Protein AF-F2JQ53-F1 (afdb_monomer)

Structure (mmCIF, N/CA/C/O backbone):
data_AF-F2JQ53-F1
#
_entry.id   AF-F2JQ53-F1
#
loop_
_atom_site.group_PDB
_atom_site.id
_atom_site.type_symbol
_atom_site.label_atom_id
_atom_site.label_alt_id
_atom_site.label_comp_id
_atom_site.label_asym_id
_atom_site.label_entity_id
_atom_site.label_seq_id
_atom_site.pdbx_PDB_ins_code
_atom_site.Cartn_x
_atom_site.Cartn_y
_atom_site.Cartn_z
_atom_site.occupancy
_atom_site.B_iso_or_equiv
_atom_site.auth_seq_id
_atom_site.auth_comp_id
_atom_site.auth_asym_id
_atom_site.auth_atom_id
_atom_site.pdbx_PDB_model_num
ATOM 1 N N . MET A 1 1 ? -0.971 24.558 6.054 1.00 32.53 1 MET A N 1
ATOM 2 C CA . MET A 1 1 ? 0.236 23.905 6.605 1.00 32.53 1 MET A CA 1
ATOM 3 C C . MET A 1 1 ? -0.111 23.381 7.995 1.00 32.53 1 MET A C 1
ATOM 5 O O . MET A 1 1 ? 0.020 24.107 8.971 1.00 32.53 1 MET A O 1
ATOM 9 N N . ILE A 1 2 ? -0.687 22.178 8.083 1.00 34.12 2 ILE A N 1
ATOM 10 C CA . ILE A 1 2 ? -1.081 21.579 9.366 1.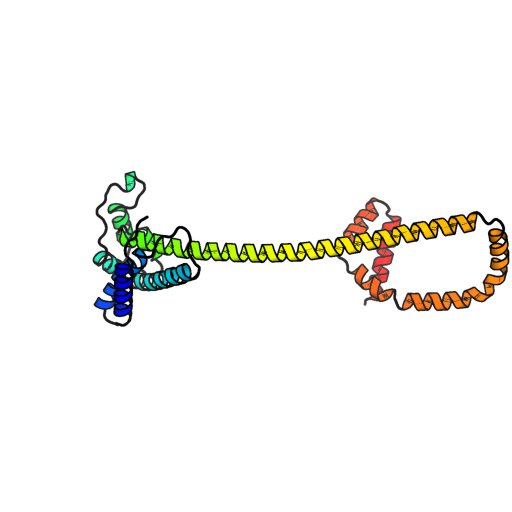00 34.12 2 ILE A CA 1
ATOM 11 C C . ILE A 1 2 ? 0.148 20.841 9.902 1.00 34.12 2 ILE A C 1
ATOM 13 O O . ILE A 1 2 ? 0.426 19.723 9.496 1.00 34.12 2 ILE A O 1
ATOM 17 N N . ARG A 1 3 ? 0.918 21.490 10.781 1.00 42.75 3 ARG A N 1
ATOM 18 C CA . ARG A 1 3 ? 1.835 20.785 11.688 1.00 42.75 3 ARG A CA 1
ATOM 19 C C . ARG A 1 3 ? 1.007 20.271 12.871 1.00 42.75 3 ARG A C 1
ATOM 21 O O . ARG A 1 3 ? 0.625 21.063 13.726 1.00 42.75 3 ARG A O 1
ATOM 28 N N . ARG A 1 4 ? 0.701 18.976 12.884 1.00 48.53 4 ARG A N 1
ATOM 29 C CA . ARG A 1 4 ? 0.187 18.160 14.007 1.00 48.53 4 ARG A CA 1
ATOM 30 C C . ARG A 1 4 ? 0.663 16.731 13.694 1.00 48.53 4 ARG A C 1
ATOM 32 O O . ARG A 1 4 ? 0.562 16.351 12.541 1.00 48.53 4 ARG A O 1
ATOM 39 N N . ASP A 1 5 ? 1.206 15.889 14.563 1.00 62.66 5 ASP A N 1
ATOM 40 C CA . ASP A 1 5 ? 1.397 15.880 16.014 1.00 62.66 5 ASP A CA 1
ATOM 41 C C . ASP A 1 5 ? 2.445 14.768 16.268 1.00 62.66 5 ASP A C 1
ATOM 43 O O . ASP A 1 5 ? 2.097 13.645 16.631 1.00 62.66 5 ASP A O 1
ATOM 47 N N . THR A 1 6 ? 3.718 15.013 15.919 1.00 65.75 6 THR A N 1
ATOM 48 C CA . THR A 1 6 ? 4.787 13.986 15.959 1.00 65.75 6 THR A CA 1
ATOM 49 C C . THR A 1 6 ? 4.848 13.291 17.321 1.00 65.75 6 THR A C 1
ATOM 51 O O . THR A 1 6 ? 5.050 12.082 17.390 1.00 65.75 6 THR A O 1
ATOM 54 N N . ASP A 1 7 ? 4.549 14.029 18.391 1.00 81.38 7 ASP A N 1
ATOM 55 C CA . ASP A 1 7 ? 4.481 13.510 19.755 1.00 81.38 7 ASP A CA 1
ATOM 56 C C . ASP A 1 7 ? 3.352 12.485 19.946 1.00 81.38 7 ASP A C 1
ATOM 58 O O . ASP A 1 7 ? 3.557 11.463 20.603 1.00 81.38 7 ASP A O 1
ATOM 62 N N . LYS A 1 8 ? 2.173 12.696 19.342 1.00 87.00 8 LYS A N 1
ATOM 63 C CA . LYS A 1 8 ? 1.080 11.710 19.386 1.00 87.00 8 LYS A CA 1
ATOM 64 C C . LYS A 1 8 ? 1.378 10.482 18.551 1.00 87.00 8 LYS A C 1
ATOM 66 O O . LYS A 1 8 ? 1.073 9.383 19.001 1.00 87.00 8 LYS A O 1
ATOM 71 N N . HIS A 1 9 ? 1.966 10.656 17.369 1.00 89.69 9 HIS A N 1
ATOM 72 C CA . HIS A 1 9 ? 2.353 9.518 16.540 1.00 89.69 9 HIS A CA 1
ATOM 73 C C . HIS A 1 9 ? 3.333 8.614 17.296 1.00 89.69 9 HIS A C 1
ATOM 75 O O . HIS A 1 9 ? 3.071 7.427 17.475 1.00 89.69 9 HIS A O 1
ATOM 81 N N . LEU A 1 10 ? 4.401 9.197 17.851 1.00 90.44 10 LEU A N 1
ATOM 82 C CA . LEU A 1 10 ? 5.379 8.468 18.661 1.00 90.44 10 LEU A CA 1
ATOM 83 C C . LEU A 1 10 ? 4.745 7.818 19.897 1.00 90.44 10 LEU A C 1
ATOM 85 O O . LEU A 1 10 ? 5.104 6.695 20.248 1.00 90.44 10 LEU A O 1
ATOM 89 N N . LEU A 1 11 ? 3.790 8.492 20.547 1.00 93.38 11 LEU A N 1
ATOM 90 C CA . LEU A 1 11 ? 3.046 7.922 21.668 1.00 93.38 11 LEU A CA 1
ATOM 91 C C . LEU A 1 11 ? 2.245 6.684 21.244 1.00 93.38 11 LEU A C 1
ATOM 93 O O . LEU A 1 11 ? 2.360 5.649 21.897 1.00 93.38 11 LEU A O 1
ATOM 97 N N . TYR A 1 12 ? 1.469 6.768 20.161 1.00 94.62 12 TYR A N 1
ATOM 98 C CA . TYR A 1 12 ? 0.661 5.647 19.679 1.00 94.62 12 TYR A CA 1
ATOM 99 C C . TYR A 1 12 ? 1.524 4.483 19.203 1.00 94.62 12 TYR A C 1
ATOM 101 O O . TYR A 1 12 ? 1.244 3.354 19.590 1.00 94.62 12 TYR A O 1
ATOM 109 N N . VAL A 1 13 ? 2.610 4.744 18.466 1.00 93.06 13 VAL A N 1
ATOM 110 C CA . VAL A 1 13 ? 3.579 3.709 18.068 1.00 93.06 13 VAL A CA 1
ATOM 111 C C . VAL A 1 13 ? 4.176 3.037 19.301 1.00 93.06 13 VAL A C 1
ATOM 113 O O . VAL A 1 13 ? 4.178 1.816 19.397 1.00 93.06 13 VAL A O 1
ATOM 116 N N . LYS A 1 14 ? 4.605 3.805 20.309 1.00 93.75 14 LYS A N 1
ATOM 117 C CA . LYS A 1 14 ? 5.148 3.233 21.549 1.00 93.75 14 LYS A CA 1
ATOM 118 C C . LYS A 1 14 ? 4.124 2.367 22.291 1.00 93.75 14 LYS A C 1
ATOM 120 O O . LYS A 1 14 ? 4.474 1.308 22.807 1.00 93.75 14 LYS A O 1
ATOM 125 N N . MET A 1 15 ? 2.873 2.820 22.377 1.00 93.69 15 MET A N 1
ATOM 126 C CA . MET A 1 15 ? 1.796 2.063 23.024 1.00 93.69 15 MET A CA 1
ATOM 127 C C . MET A 1 15 ? 1.425 0.805 22.231 1.00 93.69 15 MET A C 1
ATOM 129 O O . MET A 1 15 ? 1.138 -0.225 22.834 1.00 93.69 15 MET A O 1
ATOM 133 N N . TYR A 1 16 ? 1.458 0.886 20.902 1.00 94.31 16 TYR A N 1
ATOM 134 C CA . TYR A 1 16 ? 1.261 -0.232 19.987 1.00 94.31 16 TYR A CA 1
ATOM 135 C C . TYR A 1 16 ? 2.349 -1.301 20.159 1.00 94.31 16 TYR A C 1
ATOM 137 O O . TYR A 1 16 ? 2.021 -2.452 20.441 1.00 94.31 16 TYR A O 1
ATOM 145 N N . GLU A 1 17 ? 3.627 -0.919 20.100 1.00 91.88 17 GLU A N 1
ATOM 146 C CA . GLU A 1 17 ? 4.752 -1.849 20.273 1.00 91.88 17 GLU A CA 1
ATOM 147 C C . GLU A 1 17 ? 4.719 -2.519 21.654 1.00 91.88 17 GLU A C 1
ATOM 149 O O . GLU A 1 17 ? 4.829 -3.737 21.765 1.00 91.88 17 GLU A O 1
ATOM 154 N N . SER A 1 18 ? 4.443 -1.753 22.715 1.00 90.06 18 SER A N 1
ATOM 155 C CA . SER A 1 18 ? 4.306 -2.315 24.064 1.00 90.06 18 SER A CA 1
ATOM 156 C C . SER A 1 18 ? 3.139 -3.300 24.191 1.00 90.06 18 SER A C 1
ATOM 158 O O . SER A 1 18 ? 3.208 -4.224 25.001 1.00 90.06 18 SER A O 1
ATOM 160 N N . ALA A 1 19 ? 2.053 -3.101 23.442 1.00 89.00 19 ALA A N 1
ATOM 161 C CA . ALA A 1 19 ? 0.910 -4.007 23.449 1.00 89.00 19 ALA A CA 1
ATOM 162 C C . ALA A 1 19 ? 1.191 -5.299 22.662 1.00 89.00 19 ALA A C 1
ATOM 164 O O . ALA A 1 19 ? 0.714 -6.360 23.058 1.00 89.00 19 ALA A O 1
ATOM 165 N N . LYS A 1 20 ? 1.996 -5.214 21.596 1.00 81.94 20 LYS A N 1
ATOM 166 C CA . LYS A 1 20 ? 2.397 -6.334 20.730 1.00 81.94 20 LYS A CA 1
ATOM 167 C C . LYS A 1 20 ? 3.250 -7.383 21.452 1.00 81.94 20 LYS A C 1
ATOM 169 O O . LYS A 1 20 ? 3.200 -8.557 21.105 1.00 81.94 20 LYS A O 1
ATOM 174 N N . GLU A 1 21 ? 4.003 -6.979 22.472 1.00 78.56 21 GLU A N 1
ATOM 175 C CA . GLU A 1 21 ? 4.846 -7.876 23.279 1.00 78.56 21 GLU A CA 1
ATOM 176 C C . GLU A 1 21 ? 4.055 -8.736 24.288 1.00 78.56 21 GLU A C 1
ATOM 178 O O . GLU A 1 21 ? 4.617 -9.639 24.910 1.00 78.56 21 GLU A O 1
ATOM 183 N N . SER A 1 22 ? 2.755 -8.477 24.469 1.00 76.56 22 SER A N 1
ATOM 184 C CA . SER A 1 22 ? 1.917 -9.1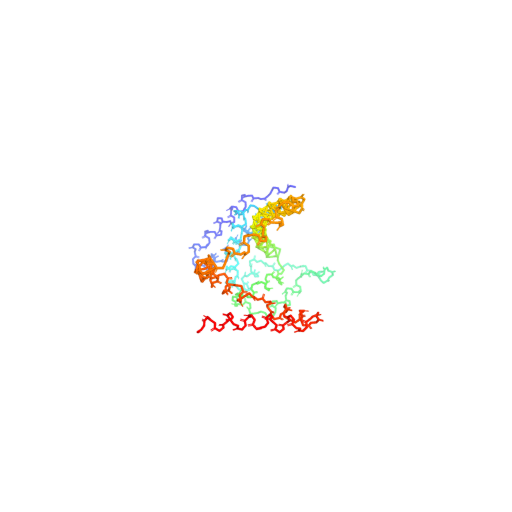39 25.473 1.00 76.56 22 SER A CA 1
ATOM 185 C C . SER A 1 22 ? 0.908 -10.107 24.848 1.00 76.56 22 SER A C 1
ATOM 187 O O . SER A 1 22 ? 0.231 -9.784 23.878 1.00 76.56 22 SER A O 1
ATOM 189 N N . ASN A 1 23 ? 0.749 -11.286 25.458 1.00 74.50 23 ASN A N 1
ATOM 190 C CA . ASN A 1 23 ? -0.165 -12.346 24.998 1.00 74.50 23 ASN A CA 1
ATOM 191 C C . ASN A 1 23 ? -1.570 -12.292 25.635 1.00 74.50 23 ASN A C 1
ATOM 193 O O . ASN A 1 23 ? -2.352 -13.231 25.493 1.00 74.50 23 ASN A O 1
ATOM 197 N N . ASP A 1 24 ? -1.898 -11.233 26.376 1.00 85.50 24 ASP A N 1
ATOM 198 C CA . ASP A 1 24 ? -3.205 -11.079 27.023 1.00 85.50 24 ASP A CA 1
ATOM 199 C C . ASP A 1 24 ? -4.234 -10.373 26.115 1.00 85.50 24 ASP A C 1
ATOM 201 O O . ASP A 1 24 ? -3.918 -9.484 25.324 1.00 85.50 24 ASP A O 1
ATOM 205 N N . LYS A 1 25 ? -5.509 -10.743 26.266 1.00 80.44 25 LYS A N 1
ATOM 206 C CA . LYS A 1 25 ? -6.644 -10.234 25.488 1.00 80.44 25 LYS A CA 1
ATOM 207 C C . LYS A 1 25 ? -6.856 -8.725 25.648 1.00 80.44 25 LYS A C 1
ATOM 209 O O . LYS A 1 25 ? -7.253 -8.075 24.682 1.00 80.44 25 LYS A O 1
ATOM 214 N N . ASP A 1 26 ? -6.607 -8.158 26.831 1.00 84.62 26 ASP A N 1
ATOM 215 C CA . ASP A 1 26 ? -6.705 -6.701 27.032 1.00 84.62 26 ASP A CA 1
ATOM 216 C C . ASP A 1 26 ? -5.607 -5.960 26.250 1.00 84.62 26 ASP A C 1
ATOM 218 O O . ASP A 1 26 ? -5.843 -4.912 25.646 1.00 84.62 26 ASP A O 1
ATOM 222 N N . HIS A 1 27 ? -4.414 -6.552 26.179 1.00 89.38 27 HIS A N 1
ATOM 223 C CA . HIS A 1 27 ? -3.306 -6.015 25.397 1.00 89.38 27 HIS A CA 1
ATOM 224 C C . HIS A 1 27 ? -3.552 -6.131 23.896 1.00 89.38 27 HIS A C 1
ATOM 226 O O . HIS A 1 27 ? -3.278 -5.173 23.181 1.00 89.38 27 HIS A O 1
ATOM 232 N N . PHE A 1 28 ? -4.167 -7.219 23.427 1.00 92.81 28 PHE A N 1
ATOM 233 C CA . PHE A 1 28 ? -4.586 -7.335 22.030 1.00 92.81 28 PHE A CA 1
ATOM 234 C C . PHE A 1 28 ? -5.477 -6.158 21.597 1.00 92.81 28 PHE A C 1
ATOM 236 O O . PHE A 1 28 ? -5.190 -5.494 20.603 1.00 92.81 28 PHE A O 1
ATOM 243 N N . LEU A 1 29 ? -6.521 -5.833 22.372 1.00 94.81 29 LEU A N 1
ATOM 244 C CA . LEU A 1 29 ? -7.424 -4.724 22.037 1.00 94.81 29 LEU A CA 1
ATOM 245 C C . LEU A 1 29 ? -6.736 -3.355 22.115 1.00 94.81 29 LEU A C 1
ATOM 247 O O . LEU A 1 29 ? -7.014 -2.483 21.291 1.00 94.81 29 LEU A O 1
ATOM 251 N N . LYS A 1 30 ? -5.798 -3.170 23.053 1.00 95.19 30 LYS A N 1
ATOM 252 C CA . LYS A 1 30 ? -4.934 -1.979 23.082 1.00 95.19 30 LYS A CA 1
ATOM 253 C C . LYS A 1 30 ? -4.021 -1.911 21.861 1.00 95.19 30 LYS A C 1
ATOM 255 O O . LYS A 1 30 ? -3.804 -0.815 21.354 1.00 95.19 30 LYS A O 1
ATOM 260 N N . GLY A 1 31 ? -3.501 -3.042 21.394 1.00 95.81 31 GLY A N 1
ATOM 261 C CA . GLY A 1 31 ? -2.696 -3.138 20.179 1.00 95.81 31 GLY A CA 1
ATOM 262 C C . GLY A 1 31 ? -3.500 -2.714 18.956 1.00 95.81 31 GLY A C 1
ATOM 263 O O . GLY A 1 31 ? -3.070 -1.824 18.232 1.00 95.81 31 GLY A O 1
ATOM 264 N N . VAL A 1 32 ? -4.713 -3.251 18.795 1.00 96.56 32 VAL A N 1
ATOM 265 C CA . VAL A 1 32 ? -5.639 -2.850 17.722 1.00 96.56 32 VAL A CA 1
ATOM 266 C C . VAL A 1 32 ? -5.932 -1.349 17.785 1.00 96.56 32 VAL A C 1
ATOM 268 O O . VAL A 1 32 ? -5.754 -0.645 16.795 1.00 96.56 32 VAL A O 1
ATOM 271 N N . PHE A 1 33 ? -6.333 -0.838 18.954 1.00 97.00 33 PHE A N 1
ATOM 272 C CA . PHE A 1 33 ? -6.676 0.574 19.103 1.00 97.00 33 PHE A CA 1
ATOM 273 C C . PHE A 1 33 ? -5.487 1.494 18.804 1.00 97.00 33 PHE A C 1
ATOM 275 O O . PHE A 1 33 ? -5.589 2.384 17.964 1.00 97.00 33 PHE A O 1
ATOM 282 N N . ASN A 1 34 ? -4.345 1.282 19.462 1.00 96.88 34 ASN A N 1
ATOM 283 C CA . ASN A 1 34 ? -3.179 2.148 19.284 1.00 96.88 34 ASN A CA 1
ATOM 284 C C . ASN A 1 34 ? -2.544 1.988 17.901 1.00 96.88 34 ASN A C 1
ATOM 286 O O . ASN A 1 34 ? -2.020 2.966 17.382 1.00 96.88 34 ASN A O 1
ATOM 290 N N . GLY A 1 35 ? -2.630 0.806 17.288 1.00 96.69 35 GLY A N 1
ATOM 291 C CA . GLY A 1 35 ? -2.171 0.560 15.924 1.00 96.69 35 GLY A CA 1
ATOM 292 C C . GLY A 1 35 ? -2.947 1.385 14.898 1.00 96.69 35 GLY A C 1
ATOM 293 O O . GLY A 1 35 ? -2.342 2.124 14.124 1.00 96.69 35 GLY A O 1
ATOM 294 N N . VAL A 1 36 ? -4.284 1.344 14.952 1.00 97.19 36 VAL A N 1
ATOM 295 C CA . VAL A 1 36 ? -5.153 2.180 14.098 1.00 97.19 36 VAL A CA 1
ATOM 296 C C . VAL A 1 36 ? -4.798 3.660 14.268 1.00 97.19 36 VAL A C 1
ATOM 298 O O . VAL A 1 36 ? -4.528 4.356 13.295 1.00 97.19 36 VAL A O 1
ATOM 301 N N . ARG A 1 37 ? -4.668 4.124 15.517 1.00 95.62 37 ARG A N 1
ATOM 302 C CA . ARG A 1 37 ? -4.318 5.520 15.830 1.00 95.62 37 ARG A CA 1
ATOM 303 C C . ARG A 1 37 ? -2.898 5.906 15.391 1.00 95.62 37 ARG A C 1
ATOM 305 O O . ARG A 1 37 ? -2.655 7.058 15.030 1.00 95.62 37 ARG A O 1
ATOM 312 N N . ALA A 1 38 ? -1.949 4.972 15.428 1.00 94.81 38 ALA A N 1
ATOM 313 C CA . ALA A 1 38 ? -0.590 5.190 14.942 1.00 94.81 38 ALA A CA 1
ATOM 314 C C . ALA A 1 38 ? -0.582 5.413 13.424 1.00 94.81 38 ALA A C 1
ATOM 316 O O . ALA A 1 38 ? 0.072 6.341 12.953 1.00 94.81 38 ALA A O 1
ATOM 317 N N . VAL A 1 39 ? -1.365 4.630 12.679 1.00 94.69 39 VAL A N 1
ATOM 318 C CA . VAL A 1 39 ? -1.542 4.807 11.231 1.00 94.69 39 VAL A CA 1
ATOM 319 C C . VAL A 1 39 ? -2.290 6.103 10.918 1.00 94.69 39 VAL A C 1
ATOM 321 O O . VAL A 1 39 ? -1.827 6.868 10.081 1.00 94.69 39 VAL A O 1
ATOM 324 N N . ASP A 1 40 ? -3.355 6.432 11.655 1.00 92.88 40 ASP A N 1
ATOM 325 C CA . ASP A 1 40 ? -4.115 7.686 11.489 1.00 92.88 40 ASP A CA 1
ATOM 326 C C . ASP A 1 40 ? -3.280 8.956 11.691 1.00 92.88 40 ASP A C 1
ATOM 328 O O . ASP A 1 40 ? -3.656 10.044 11.248 1.00 92.88 40 ASP A O 1
ATOM 332 N N . THR A 1 41 ? -2.154 8.831 12.394 1.00 91.25 41 THR A N 1
ATOM 333 C CA . THR A 1 41 ? -1.217 9.930 12.646 1.00 91.25 41 THR A CA 1
ATOM 334 C C . THR A 1 41 ? -0.023 9.947 11.694 1.00 91.25 41 THR A C 1
ATOM 336 O O . THR A 1 41 ? 0.820 10.840 11.820 1.00 91.25 41 THR A O 1
ATOM 339 N N . LEU A 1 42 ? 0.051 9.016 10.734 1.00 87.56 42 LEU A N 1
ATOM 340 C CA . LEU A 1 42 ? 1.006 9.106 9.633 1.00 87.56 42 LEU A CA 1
ATOM 341 C C . LEU A 1 42 ? 0.753 10.388 8.830 1.00 87.56 42 LEU A C 1
ATOM 343 O O . LEU A 1 42 ? -0.381 10.833 8.638 1.00 87.56 42 LEU A O 1
ATOM 347 N N . LEU A 1 43 ? 1.841 11.022 8.402 1.00 71.62 43 LEU A N 1
ATOM 348 C CA . LEU A 1 43 ? 1.779 12.303 7.712 1.00 71.62 43 LEU A CA 1
ATOM 349 C C . LEU A 1 43 ? 1.229 12.109 6.303 1.00 71.62 43 LEU A C 1
ATOM 351 O O . LEU A 1 43 ? 1.770 11.326 5.534 1.00 71.62 43 LEU A O 1
ATOM 355 N N . TYR A 1 44 ? 0.210 12.888 5.945 1.00 69.00 44 TYR A N 1
ATOM 356 C CA . TYR A 1 44 ? -0.164 13.046 4.546 1.00 69.00 44 TYR A CA 1
ATOM 357 C C . TYR A 1 44 ? 0.760 14.080 3.900 1.00 69.00 44 TYR A C 1
ATOM 359 O O . TYR A 1 44 ? 0.709 15.269 4.237 1.00 69.00 44 TYR A O 1
ATOM 367 N N . GLU A 1 45 ? 1.609 13.635 2.979 1.00 70.25 45 GLU A N 1
ATOM 368 C CA . GLU A 1 45 ? 2.539 14.493 2.247 1.00 70.25 45 GLU A CA 1
ATOM 369 C C . GLU A 1 45 ? 2.199 14.509 0.754 1.00 70.25 45 GLU A C 1
ATOM 371 O O . GLU A 1 45 ? 1.670 13.550 0.203 1.00 70.25 45 GLU A O 1
ATOM 376 N N . ASN A 1 46 ? 2.513 15.620 0.079 1.00 67.75 46 ASN A N 1
ATOM 377 C CA . ASN A 1 46 ? 2.330 15.719 -1.375 1.00 67.75 46 ASN A CA 1
ATOM 378 C C . ASN A 1 46 ? 3.288 14.795 -2.145 1.00 67.75 46 ASN A C 1
ATOM 380 O O . ASN A 1 46 ? 3.052 14.503 -3.313 1.00 67.75 46 ASN A O 1
ATOM 384 N N . THR A 1 47 ? 4.396 14.400 -1.517 1.00 76.81 47 THR A N 1
ATOM 385 C CA . THR A 1 47 ? 5.407 13.500 -2.070 1.00 76.81 47 THR A CA 1
ATOM 386 C C . THR A 1 47 ? 6.019 12.707 -0.930 1.00 76.81 47 THR A C 1
ATOM 388 O O . THR A 1 47 ? 6.486 13.318 0.028 1.00 76.81 47 THR A O 1
ATOM 391 N N . TYR A 1 48 ? 6.085 11.386 -1.066 1.00 83.44 48 TYR A N 1
ATOM 392 C CA . TYR A 1 48 ? 6.716 10.515 -0.080 1.00 83.44 48 TYR A CA 1
ATOM 393 C C . TYR A 1 48 ? 8.098 10.065 -0.554 1.00 83.44 48 TYR A C 1
ATOM 395 O O . TYR A 1 48 ? 8.291 9.693 -1.714 1.00 83.44 48 TYR A O 1
ATOM 403 N N . THR A 1 49 ? 9.069 10.048 0.352 1.00 89.56 49 THR A N 1
ATOM 404 C CA . THR A 1 49 ? 10.320 9.322 0.137 1.00 89.56 49 THR A CA 1
ATOM 405 C C . THR A 1 49 ? 10.064 7.816 0.175 1.00 89.56 49 THR A C 1
ATOM 407 O O . THR A 1 49 ? 9.096 7.340 0.771 1.00 89.56 49 THR A O 1
ATOM 410 N N . LYS A 1 50 ? 10.968 7.041 -0.431 1.00 89.19 50 LYS A N 1
ATOM 411 C CA . LYS A 1 50 ? 10.903 5.576 -0.395 1.00 89.19 50 LYS A CA 1
ATOM 412 C C . LYS A 1 50 ? 10.860 5.032 1.042 1.00 89.19 50 LYS A C 1
ATOM 414 O O . LYS A 1 50 ? 10.064 4.150 1.331 1.00 89.19 50 LYS A O 1
ATOM 419 N N . GLU A 1 51 ? 11.667 5.595 1.941 1.00 90.44 51 GLU A N 1
ATOM 420 C CA . GLU A 1 51 ? 11.716 5.193 3.354 1.00 90.44 51 GLU A CA 1
ATOM 421 C C . GLU A 1 51 ? 10.396 5.483 4.084 1.00 90.44 51 GLU A C 1
ATOM 423 O O . GLU A 1 51 ? 9.918 4.648 4.855 1.00 90.44 51 GLU A O 1
ATOM 428 N N . GLN A 1 52 ? 9.770 6.635 3.808 1.00 89.81 52 GLN A N 1
ATOM 429 C CA . GLN A 1 52 ? 8.449 6.961 4.352 1.00 89.81 52 GLN A CA 1
ATOM 430 C C . GLN A 1 52 ? 7.393 5.960 3.873 1.00 89.81 52 GLN A C 1
ATOM 432 O O . GLN A 1 52 ? 6.599 5.495 4.689 1.00 89.81 52 GLN A O 1
ATOM 437 N N . LEU A 1 53 ? 7.398 5.596 2.585 1.00 91.75 53 LEU A N 1
ATOM 438 C CA . LEU A 1 53 ? 6.459 4.610 2.044 1.00 91.75 53 LEU A CA 1
ATOM 439 C C . LEU A 1 53 ? 6.672 3.221 2.636 1.00 91.75 53 LEU A C 1
ATOM 441 O O . LEU A 1 53 ? 5.705 2.585 3.043 1.00 91.75 53 LEU A O 1
ATOM 445 N N . GLU A 1 54 ? 7.920 2.762 2.718 1.00 92.25 54 GLU A N 1
ATOM 446 C CA . GLU A 1 54 ? 8.260 1.465 3.307 1.00 92.25 54 GLU A CA 1
ATOM 447 C C . GLU A 1 54 ? 7.840 1.393 4.778 1.00 92.25 54 GLU A C 1
ATOM 449 O O . GLU A 1 54 ? 7.216 0.417 5.194 1.00 92.25 54 GLU A O 1
ATOM 454 N N . THR A 1 55 ? 8.120 2.444 5.551 1.00 92.06 55 THR A N 1
ATOM 455 C CA . THR A 1 55 ? 7.744 2.518 6.969 1.00 92.06 55 THR A CA 1
ATOM 456 C C . THR A 1 55 ? 6.229 2.563 7.148 1.00 92.06 55 THR A C 1
ATOM 458 O O . THR A 1 55 ? 5.690 1.825 7.972 1.00 92.06 55 THR A O 1
ATOM 461 N N . GLY A 1 56 ? 5.540 3.399 6.364 1.00 93.06 56 GLY A N 1
ATOM 462 C CA . GLY A 1 56 ? 4.086 3.534 6.415 1.00 93.06 56 GLY A CA 1
ATOM 463 C C . GLY A 1 56 ? 3.373 2.239 6.041 1.00 93.06 56 GLY A C 1
ATOM 464 O O . GLY A 1 56 ? 2.566 1.762 6.833 1.00 93.06 56 GLY A O 1
ATOM 465 N N . CYS A 1 57 ? 3.744 1.625 4.908 1.00 95.38 57 CYS A N 1
ATOM 466 C CA . CYS A 1 57 ? 3.185 0.339 4.475 1.00 95.38 57 CYS A CA 1
ATOM 467 C C . CYS A 1 57 ? 3.432 -0.751 5.519 1.00 95.38 57 CYS A C 1
ATOM 469 O O . CYS A 1 57 ? 2.521 -1.487 5.867 1.00 95.38 57 CYS A O 1
ATOM 471 N N . LYS A 1 58 ? 4.653 -0.840 6.065 1.00 95.81 58 LYS A N 1
ATOM 472 C CA . LYS A 1 58 ? 4.972 -1.849 7.080 1.00 95.81 58 LYS A CA 1
ATOM 473 C C . LYS A 1 58 ? 4.082 -1.703 8.315 1.00 95.81 58 LYS A C 1
ATOM 475 O O . LYS A 1 58 ? 3.521 -2.691 8.776 1.00 95.81 58 LYS A O 1
ATOM 480 N N . LEU A 1 59 ? 3.956 -0.489 8.853 1.00 95.56 59 LEU A N 1
ATOM 481 C CA . LEU A 1 59 ? 3.103 -0.246 10.015 1.00 95.56 59 LEU A CA 1
ATOM 482 C C . LEU A 1 59 ? 1.641 -0.588 9.699 1.00 95.56 59 LEU A C 1
ATOM 484 O O . LEU A 1 59 ? 0.980 -1.253 10.493 1.00 95.56 59 LEU A O 1
ATOM 488 N N . SER A 1 60 ? 1.140 -0.153 8.543 1.00 96.19 60 SER A N 1
ATOM 489 C CA . SER A 1 60 ? -0.254 -0.359 8.166 1.00 96.19 60 SER A CA 1
ATOM 490 C C . SER A 1 60 ? -0.578 -1.829 7.880 1.00 96.19 60 SER A C 1
ATOM 492 O O . SER A 1 60 ? -1.632 -2.293 8.309 1.00 96.19 60 SER A O 1
ATOM 494 N N . ASP A 1 61 ? 0.341 -2.577 7.262 1.00 97.25 61 ASP A N 1
ATOM 495 C CA . ASP A 1 61 ? 0.250 -4.028 7.051 1.00 97.25 61 ASP A CA 1
ATOM 496 C C . ASP A 1 61 ? 0.193 -4.786 8.386 1.00 97.25 61 ASP A C 1
ATOM 498 O O . ASP A 1 61 ? -0.668 -5.639 8.595 1.00 97.25 61 ASP A O 1
ATOM 502 N N . GLU A 1 62 ? 1.062 -4.448 9.343 1.00 96.06 62 GLU A N 1
ATOM 503 C CA . GLU A 1 62 ? 1.050 -5.101 10.656 1.00 96.06 62 GLU A CA 1
ATOM 504 C C . GLU A 1 62 ? -0.254 -4.839 11.431 1.00 96.06 62 GLU A C 1
ATOM 506 O O . GLU A 1 62 ? -0.822 -5.751 12.040 1.00 96.06 62 GLU A O 1
ATOM 511 N N . VAL A 1 63 ? -0.764 -3.605 11.390 1.00 96.94 63 VAL A N 1
ATOM 512 C CA . VAL A 1 63 ? -2.042 -3.252 12.028 1.00 96.94 63 VAL A CA 1
ATOM 513 C C . VAL A 1 63 ? -3.214 -3.934 11.320 1.00 96.94 63 VAL A C 1
ATOM 515 O O . VAL A 1 63 ? -4.153 -4.382 11.983 1.00 96.94 63 VAL A O 1
ATOM 518 N N . GLN A 1 64 ? -3.153 -4.075 9.994 1.00 97.19 64 GLN A N 1
ATOM 519 C CA . GLN A 1 64 ? -4.138 -4.821 9.219 1.00 97.19 64 GLN A CA 1
ATOM 520 C C . GLN A 1 64 ? -4.213 -6.283 9.688 1.00 97.19 64 GLN A C 1
ATOM 522 O O . GLN A 1 64 ? -5.310 -6.788 9.925 1.00 97.19 64 GLN A O 1
ATOM 527 N N . GLU A 1 65 ? -3.079 -6.947 9.917 1.00 96.25 65 GLU A N 1
ATOM 528 C CA . GLU A 1 65 ? -3.051 -8.323 10.436 1.00 96.25 65 GLU A CA 1
ATOM 529 C C . GLU A 1 65 ? -3.673 -8.459 11.837 1.00 96.25 65 GLU A C 1
ATOM 531 O O . GLU A 1 65 ? -4.307 -9.473 12.144 1.00 96.25 65 GLU A O 1
ATOM 536 N N . LEU A 1 66 ? -3.563 -7.437 12.690 1.00 95.44 66 LEU A N 1
ATOM 537 C CA . LEU A 1 66 ? -4.266 -7.418 13.978 1.00 95.44 66 LEU A CA 1
ATOM 538 C C . LEU A 1 66 ? -5.772 -7.212 13.812 1.00 95.44 66 LEU A C 1
ATOM 540 O O . LEU A 1 66 ? -6.565 -7.863 14.495 1.00 95.44 66 LEU A O 1
ATOM 544 N N . LEU A 1 67 ? -6.182 -6.342 12.889 1.00 97.38 67 LEU A N 1
ATOM 545 C CA . LEU A 1 67 ? -7.593 -6.129 12.573 1.00 97.38 67 LEU A CA 1
ATOM 546 C C . LEU A 1 67 ? -8.249 -7.399 12.013 1.00 97.38 67 LEU A C 1
ATOM 548 O O . LEU A 1 67 ? -9.388 -7.687 12.373 1.00 97.38 67 LEU A O 1
ATOM 552 N N . LYS A 1 68 ? -7.533 -8.204 11.214 1.00 97.81 68 LYS A N 1
ATOM 553 C CA . LYS A 1 68 ? -8.020 -9.517 10.744 1.00 97.81 68 LYS A CA 1
ATOM 554 C C . LYS A 1 68 ? -8.316 -10.472 11.903 1.00 97.81 68 LYS A C 1
ATOM 556 O O . LYS A 1 68 ? -9.267 -11.249 11.837 1.00 97.81 68 LYS A O 1
ATOM 561 N N . GLN A 1 69 ? -7.524 -10.421 12.972 1.00 96.38 69 GLN A N 1
ATOM 562 C CA . GLN A 1 69 ? -7.700 -11.280 14.148 1.00 96.38 69 GLN A CA 1
ATOM 563 C C . GLN A 1 69 ? -8.840 -10.815 15.064 1.00 96.38 69 GLN A C 1
ATOM 565 O O . GLN A 1 69 ? -9.409 -11.625 15.797 1.00 96.38 69 GLN A O 1
ATOM 570 N N . ALA A 1 70 ? -9.194 -9.528 15.025 1.00 96.75 70 ALA A N 1
ATOM 571 C CA . ALA A 1 70 ? -10.274 -8.976 15.830 1.00 96.75 70 ALA A CA 1
ATOM 572 C C . ALA A 1 70 ? -11.647 -9.446 15.328 1.00 96.75 70 ALA A C 1
ATOM 574 O O . ALA A 1 70 ? -11.840 -9.730 14.147 1.00 96.75 70 ALA A O 1
ATOM 575 N N . THR A 1 71 ? -12.628 -9.507 16.227 1.00 97.94 71 THR A N 1
ATOM 576 C CA . THR A 1 71 ? -14.028 -9.750 15.859 1.00 97.94 71 THR A CA 1
ATOM 577 C C . THR A 1 71 ? -14.761 -8.432 15.589 1.00 97.94 71 THR A C 1
ATOM 579 O O . THR A 1 71 ? -14.410 -7.406 16.186 1.00 97.94 71 THR A O 1
ATOM 582 N N . PRO A 1 72 ? -15.836 -8.422 14.775 1.00 98.31 72 PRO A N 1
ATOM 583 C CA . PRO A 1 72 ? -16.669 -7.233 14.604 1.00 98.31 72 PRO A CA 1
ATOM 584 C C . PRO A 1 72 ? -17.137 -6.643 15.939 1.00 98.31 72 PRO A C 1
ATOM 586 O O . PRO A 1 72 ? -17.112 -5.428 16.117 1.00 98.31 72 PRO A O 1
ATOM 589 N N . ARG A 1 73 ? -17.494 -7.488 16.921 1.00 97.88 73 ARG A N 1
ATOM 590 C CA . ARG A 1 73 ? -17.899 -7.032 18.260 1.00 97.88 73 ARG A CA 1
ATOM 591 C C . ARG A 1 73 ? -16.779 -6.287 18.990 1.00 97.88 73 ARG A C 1
ATOM 593 O O . ARG A 1 73 ? -17.056 -5.290 19.652 1.00 97.88 73 ARG A O 1
ATOM 600 N N . GLN A 1 74 ? -15.536 -6.749 18.874 1.00 97.56 74 GLN A N 1
ATOM 601 C CA . GLN A 1 74 ? -14.379 -6.074 19.465 1.00 97.56 74 GLN A CA 1
ATOM 602 C C . GLN A 1 74 ? -14.116 -4.722 18.795 1.00 97.56 74 GLN A C 1
ATOM 604 O O . GLN A 1 74 ? -13.898 -3.734 19.494 1.00 97.56 74 GLN A O 1
ATOM 609 N N . ILE A 1 75 ? -14.216 -4.644 17.464 1.00 98.00 75 ILE A N 1
ATOM 610 C CA . ILE A 1 75 ? -14.093 -3.365 16.753 1.00 98.00 75 ILE A CA 1
ATOM 611 C C . ILE A 1 75 ? -15.214 -2.406 17.160 1.00 98.00 75 ILE A C 1
ATOM 613 O O . ILE A 1 75 ? -14.938 -1.250 17.453 1.00 98.00 75 ILE A O 1
ATOM 617 N N . MET A 1 76 ? -16.454 -2.884 17.284 1.00 97.56 76 MET A N 1
ATOM 618 C CA . MET A 1 76 ? -17.580 -2.076 17.769 1.00 97.56 76 MET A CA 1
ATOM 619 C C . MET A 1 76 ? -17.386 -1.539 19.186 1.00 97.56 76 MET A C 1
ATOM 621 O O . MET A 1 76 ? -17.870 -0.452 19.499 1.00 97.56 76 MET A O 1
ATOM 625 N N . GLN A 1 77 ? -16.695 -2.291 20.044 1.00 96.88 77 GLN A N 1
ATOM 626 C CA . GLN A 1 77 ? -16.363 -1.858 21.397 1.00 96.88 77 GLN A CA 1
ATOM 627 C C . GLN A 1 77 ? -15.298 -0.754 21.396 1.00 96.88 77 GLN A C 1
ATOM 629 O O . GLN A 1 77 ? -15.406 0.189 22.176 1.00 96.88 77 GLN A O 1
ATOM 634 N N . LEU A 1 78 ? -14.278 -0.880 20.545 1.00 97.00 78 LEU A N 1
ATOM 635 C CA . LEU A 1 78 ? -13.176 0.081 20.455 1.00 97.00 78 LEU A CA 1
ATOM 636 C C . LEU A 1 78 ? -13.557 1.353 19.688 1.00 97.00 78 LEU A C 1
ATOM 638 O O . LEU A 1 78 ? -13.154 2.448 20.067 1.00 97.00 78 LEU A O 1
ATOM 642 N N . PHE A 1 79 ? -14.352 1.198 18.632 1.00 97.50 79 PHE A N 1
ATOM 643 C CA . PHE A 1 79 ? -14.682 2.228 17.652 1.00 97.50 79 PHE A CA 1
ATOM 644 C C . PHE A 1 79 ? -16.199 2.245 17.405 1.00 97.50 79 PHE A C 1
ATOM 646 O O . PHE A 1 79 ? -16.668 1.699 16.402 1.00 97.50 79 PHE A O 1
ATOM 653 N N . PRO A 1 80 ? -17.008 2.811 18.320 1.00 97.50 80 PRO A N 1
ATOM 654 C CA . PRO A 1 80 ? -18.466 2.763 18.223 1.00 97.50 80 PRO A CA 1
ATOM 655 C C . PRO A 1 80 ? -18.993 3.464 16.967 1.00 97.50 80 PRO A C 1
ATOM 657 O O . PRO A 1 80 ? -18.655 4.614 16.723 1.00 97.50 80 PRO A O 1
ATOM 660 N N . ILE A 1 81 ? -19.874 2.805 16.211 1.00 96.81 81 ILE A N 1
ATOM 661 C CA . ILE A 1 81 ? -20.445 3.320 14.951 1.00 96.81 81 ILE A CA 1
ATOM 662 C C . ILE A 1 81 ? -20.976 4.753 15.125 1.00 96.81 81 ILE A C 1
ATOM 664 O O . ILE A 1 81 ? -21.772 5.021 16.036 1.00 96.81 81 ILE A O 1
ATOM 668 N N . HIS A 1 82 ? -20.593 5.663 14.226 1.00 93.50 82 HIS A N 1
ATOM 669 C CA . HIS A 1 82 ? -21.128 7.023 14.240 1.00 93.50 82 HIS A CA 1
ATOM 670 C C . HIS A 1 82 ? -22.621 7.035 13.904 1.00 93.50 82 HIS A C 1
ATOM 672 O O . HIS A 1 82 ? -23.092 6.364 12.987 1.00 93.50 82 HIS A O 1
ATOM 678 N N . LYS A 1 83 ? -23.377 7.829 14.666 1.00 92.88 83 LYS A N 1
ATOM 679 C CA . LYS A 1 83 ? -24.832 7.975 14.540 1.00 92.88 83 LYS A CA 1
ATOM 680 C C . LYS A 1 83 ? -25.197 9.124 13.605 1.00 92.88 83 LYS A C 1
ATOM 682 O O . LYS A 1 83 ? -25.900 10.051 13.998 1.00 92.88 83 LYS A O 1
ATOM 687 N N . GLU A 1 84 ? -24.682 9.054 12.389 1.00 90.12 84 GLU A N 1
ATOM 688 C CA . GLU A 1 84 ? -25.120 9.896 11.278 1.00 90.12 84 GLU A CA 1
ATOM 689 C C . GLU A 1 84 ? -26.160 9.120 10.467 1.00 90.12 84 GLU A C 1
ATOM 691 O O . GLU A 1 84 ? -26.122 7.888 10.427 1.00 90.12 84 GLU A O 1
ATOM 696 N N . TYR A 1 85 ? -27.139 9.824 9.902 1.00 90.81 85 TYR A N 1
ATOM 697 C CA . TYR A 1 85 ? -28.342 9.207 9.326 1.00 90.81 85 TYR A CA 1
ATOM 698 C C . TYR A 1 85 ? -28.720 9.774 7.952 1.00 90.81 85 TYR A C 1
ATOM 700 O O . TYR A 1 85 ? -29.757 9.408 7.406 1.00 90.81 85 TYR A O 1
ATOM 708 N N . ASP A 1 86 ? -27.937 10.706 7.411 1.00 87.94 86 ASP A N 1
ATOM 709 C CA . ASP A 1 86 ? -28.172 11.349 6.118 1.00 87.94 86 ASP A CA 1
ATOM 710 C C . ASP A 1 86 ? -27.236 10.820 5.019 1.00 87.94 86 ASP A C 1
ATOM 712 O O . ASP A 1 86 ? -27.069 11.471 3.987 1.00 87.94 86 ASP A O 1
ATOM 716 N N . GLY A 1 87 ? -26.674 9.617 5.190 1.00 83.31 87 GLY A N 1
ATOM 717 C CA . GLY A 1 87 ? -25.749 9.014 4.228 1.00 83.31 87 GLY A CA 1
ATOM 718 C C . GLY A 1 87 ? -26.369 8.826 2.849 1.00 83.31 87 GLY A C 1
ATOM 719 O O . GLY A 1 87 ? -25.755 9.180 1.844 1.00 83.31 87 GLY A O 1
ATOM 720 N N . GLU A 1 88 ? -27.626 8.376 2.780 1.00 83.75 88 GLU A N 1
ATOM 721 C CA . GLU A 1 88 ? -28.349 8.195 1.511 1.00 83.75 88 GLU A CA 1
ATOM 722 C C . GLU A 1 88 ? -28.430 9.494 0.692 1.00 83.75 88 GLU A C 1
ATOM 724 O O . GLU A 1 88 ? -28.237 9.478 -0.524 1.00 83.75 88 GLU A O 1
ATOM 729 N N . LYS A 1 89 ? -28.619 10.641 1.356 1.00 88.31 89 LYS A N 1
ATOM 730 C CA . LYS A 1 89 ? -28.683 11.955 0.699 1.00 88.31 89 LYS A CA 1
ATOM 731 C C . LYS A 1 89 ? -27.369 12.319 0.004 1.00 88.31 89 LYS A C 1
ATOM 733 O O . LYS A 1 89 ? -27.391 12.992 -1.025 1.00 88.31 89 LYS A O 1
ATOM 738 N N . TRP A 1 90 ? -26.241 11.883 0.560 1.00 85.25 90 TRP A N 1
ATOM 739 C CA . TRP A 1 90 ? -24.898 12.218 0.081 1.00 85.25 90 TRP A CA 1
ATOM 740 C C . TRP A 1 90 ? -24.188 11.050 -0.605 1.00 85.25 90 TRP A C 1
ATOM 742 O O . TRP A 1 90 ? -23.022 11.180 -0.968 1.00 85.25 90 TRP A O 1
ATOM 752 N N . SER A 1 91 ? -24.877 9.917 -0.800 1.00 83.94 91 SER A N 1
ATOM 753 C CA . SER A 1 91 ? -24.265 8.658 -1.252 1.00 83.94 91 SER A CA 1
ATOM 754 C C . SER A 1 91 ? -23.065 8.241 -0.386 1.00 83.94 91 SER A C 1
ATOM 756 O O . SER A 1 91 ? -22.067 7.719 -0.881 1.00 83.94 91 SER A O 1
ATOM 758 N N . GLN A 1 92 ? -23.160 8.500 0.918 1.00 86.69 92 GLN A N 1
ATOM 759 C CA . GLN A 1 92 ? -22.159 8.168 1.921 1.00 86.69 92 GLN A CA 1
ATOM 760 C C . GLN A 1 92 ? -22.664 7.063 2.845 1.00 86.69 92 GLN A C 1
ATOM 762 O O . GLN A 1 92 ? -23.859 6.787 2.949 1.00 86.69 92 GLN A O 1
ATOM 767 N N . LYS A 1 93 ? -21.715 6.407 3.508 1.00 88.38 93 LYS A N 1
ATOM 768 C CA . LYS A 1 93 ? -22.004 5.394 4.521 1.00 88.38 93 LYS A CA 1
ATOM 769 C C . LYS A 1 93 ? -22.480 6.101 5.777 1.00 88.38 93 LYS A C 1
ATOM 771 O O . LYS A 1 93 ? -21.980 7.167 6.113 1.00 88.38 93 LYS A O 1
ATOM 776 N N . ASP A 1 94 ? -23.427 5.487 6.457 1.00 92.75 94 ASP A N 1
ATOM 777 C CA . ASP A 1 94 ? -24.014 6.018 7.671 1.00 92.75 94 ASP A CA 1
ATOM 778 C C . ASP A 1 94 ? -24.301 4.897 8.674 1.00 92.75 94 ASP A C 1
ATOM 780 O O . ASP A 1 94 ? -23.907 3.730 8.502 1.00 92.75 94 ASP A O 1
ATOM 784 N N . TYR A 1 95 ? -24.988 5.251 9.756 1.00 95.25 95 TYR A N 1
ATOM 785 C CA . TYR A 1 95 ? -25.389 4.294 10.771 1.00 95.25 95 TYR A CA 1
ATOM 786 C C . TYR A 1 95 ? -26.236 3.152 10.189 1.00 95.25 95 TYR A C 1
ATOM 788 O O . TYR A 1 95 ? -25.988 1.982 10.488 1.00 95.25 95 TYR A O 1
ATOM 796 N N . PHE A 1 96 ? -27.228 3.454 9.346 1.00 94.12 96 PHE A N 1
ATOM 797 C CA . PHE A 1 96 ? -28.151 2.445 8.827 1.00 94.12 96 PHE A CA 1
ATOM 798 C C . PHE A 1 96 ? -27.473 1.501 7.839 1.00 94.12 96 PHE A C 1
ATOM 800 O O . PHE A 1 96 ? -27.691 0.287 7.923 1.00 94.12 96 PHE A O 1
ATOM 807 N N . SER A 1 97 ? -26.625 2.018 6.947 1.00 94.12 97 SER A N 1
ATOM 808 C CA . SER A 1 97 ? -25.852 1.187 6.024 1.00 94.12 97 SER A CA 1
ATOM 809 C C . SER A 1 97 ? -24.893 0.267 6.779 1.00 94.12 97 SER A C 1
ATOM 811 O O . SER A 1 97 ? -24.820 -0.923 6.472 1.00 94.12 97 SER A O 1
ATOM 813 N N . THR A 1 98 ? -24.226 0.786 7.817 1.00 96.06 98 THR A N 1
ATOM 814 C CA . THR A 1 98 ? -23.310 0.001 8.659 1.00 96.06 98 THR A CA 1
ATOM 815 C C . THR A 1 98 ? -24.059 -1.092 9.410 1.00 96.06 98 THR A C 1
ATOM 817 O O . THR A 1 98 ? -23.678 -2.258 9.370 1.00 96.06 98 THR A O 1
ATOM 820 N N . MET A 1 99 ? -25.183 -0.756 10.047 1.00 96.44 99 MET A N 1
ATOM 821 C CA . MET A 1 99 ? -25.999 -1.738 10.762 1.00 96.44 99 MET A CA 1
ATOM 822 C C . MET A 1 99 ? -26.589 -2.796 9.824 1.00 96.44 99 MET A C 1
ATOM 824 O O . MET A 1 99 ? -26.720 -3.953 10.220 1.00 96.44 99 MET A O 1
ATOM 828 N N . LYS A 1 100 ? -26.950 -2.428 8.588 1.00 95.69 100 LYS A N 1
ATOM 829 C CA . LYS A 1 100 ? -27.412 -3.379 7.567 1.00 95.69 100 LYS A CA 1
ATOM 830 C C . LYS A 1 100 ? -26.310 -4.372 7.197 1.00 95.69 100 LYS A C 1
ATOM 832 O O . LYS A 1 100 ? -26.598 -5.562 7.136 1.00 95.69 100 LYS A O 1
ATOM 837 N N . TYR A 1 101 ? -25.084 -3.893 6.997 1.00 96.50 101 TYR A N 1
ATOM 838 C CA . TYR A 1 101 ? -23.921 -4.739 6.738 1.00 96.50 101 TYR A CA 1
ATOM 839 C C . TYR A 1 101 ? -23.631 -5.681 7.918 1.00 96.50 101 TYR A C 1
ATOM 841 O O . TYR A 1 101 ? -23.596 -6.897 7.747 1.00 96.50 101 TYR A O 1
ATOM 849 N N . LEU A 1 102 ? -23.552 -5.144 9.141 1.00 96.81 102 LEU A N 1
ATOM 850 C CA . LEU A 1 102 ? -23.251 -5.920 10.351 1.00 96.81 102 LEU A CA 1
ATOM 851 C C . LEU A 1 102 ? -24.273 -7.028 10.651 1.00 96.81 102 LEU A C 1
ATOM 853 O O . LEU A 1 102 ? -23.906 -8.049 11.224 1.00 96.81 102 LEU A O 1
ATOM 857 N N . LYS A 1 103 ? -25.545 -6.866 10.256 1.00 95.88 103 LYS A N 1
ATOM 858 C CA . LYS A 1 103 ? -26.573 -7.918 10.400 1.00 95.88 103 LYS A CA 1
ATOM 859 C C . LYS A 1 103 ? -26.259 -9.188 9.604 1.00 95.88 103 LYS A C 1
ATOM 861 O O . LYS A 1 103 ? -26.790 -10.239 9.945 1.00 95.88 103 LYS A O 1
ATOM 866 N N . GLY A 1 104 ? -25.447 -9.086 8.552 1.00 94.19 104 GLY A N 1
ATOM 867 C CA . GLY A 1 104 ? -25.008 -10.224 7.746 1.00 94.19 104 GLY A CA 1
ATOM 868 C C . GLY A 1 104 ? -23.778 -10.950 8.297 1.00 94.19 104 GLY A C 1
ATOM 869 O O . GLY A 1 104 ? -23.385 -11.958 7.720 1.00 94.19 104 GLY A O 1
ATOM 870 N N . LEU A 1 105 ? -23.164 -10.459 9.381 1.00 95.75 105 LEU A N 1
ATOM 871 C CA . LEU A 1 105 ? -21.899 -10.977 9.901 1.00 95.75 105 LEU A CA 1
ATOM 872 C C . LEU A 1 105 ? -22.064 -11.792 11.189 1.00 95.75 105 LEU A C 1
ATOM 874 O O . LEU A 1 105 ? -22.877 -11.480 12.060 1.00 95.75 105 LEU A O 1
ATOM 878 N N . GLU A 1 106 ? -21.190 -12.783 11.366 1.00 96.69 106 GLU A N 1
ATOM 879 C CA . GLU A 1 106 ? -20.969 -13.441 12.655 1.00 96.69 106 GLU A CA 1
ATOM 880 C C . GLU A 1 106 ? -20.108 -12.540 13.557 1.00 96.69 106 GLU A C 1
ATOM 882 O O . GLU A 1 106 ? -18.884 -12.514 13.453 1.00 96.69 106 GLU A O 1
ATOM 887 N N . LEU A 1 107 ? -20.743 -11.783 14.460 1.00 97.38 107 LEU A N 1
ATOM 888 C CA . LEU A 1 107 ? -20.073 -10.726 15.241 1.00 97.38 107 LEU A CA 1
ATOM 889 C C . LEU A 1 107 ? -18.968 -11.211 16.197 1.00 97.38 107 LEU A C 1
ATOM 891 O O . LEU A 1 107 ? -18.147 -10.404 16.636 1.00 97.38 107 LEU A O 1
ATOM 895 N N . ASP A 1 108 ? -18.970 -12.496 16.545 1.00 97.88 108 ASP A N 1
ATOM 896 C CA . ASP A 1 108 ? -18.022 -13.124 17.475 1.00 97.88 108 ASP A CA 1
ATOM 897 C C . ASP A 1 108 ? -16.940 -13.955 16.768 1.00 97.88 108 ASP A C 1
ATOM 899 O O . ASP A 1 108 ? -16.078 -14.534 17.428 1.00 97.88 108 ASP A O 1
ATOM 903 N N . LYS A 1 109 ? -16.952 -13.991 15.431 1.00 97.38 109 LYS A N 1
ATOM 904 C CA . LYS A 1 109 ? -15.900 -14.602 14.617 1.00 97.38 109 LYS A CA 1
ATOM 905 C C . LYS A 1 109 ? -14.876 -13.545 14.208 1.00 97.38 109 LYS A C 1
ATOM 907 O O . LYS A 1 109 ? -15.225 -12.379 14.036 1.00 97.38 109 LYS A O 1
ATOM 912 N N . SER A 1 110 ? -13.611 -13.940 14.076 1.00 97.44 110 SER A N 1
ATOM 913 C CA . SER A 1 110 ? -12.557 -13.061 13.555 1.00 97.44 110 SER A CA 1
ATOM 914 C C . SER A 1 110 ? -12.923 -12.554 12.160 1.00 97.44 110 SER A C 1
ATOM 916 O O . SER A 1 110 ? -13.442 -13.326 11.350 1.00 97.44 110 SER A O 1
ATOM 918 N N . ILE A 1 111 ? -12.617 -11.291 11.867 1.00 97.88 111 ILE A N 1
ATOM 919 C CA . ILE A 1 111 ? -12.902 -10.665 10.570 1.00 97.88 111 ILE A CA 1
ATOM 920 C C . ILE A 1 111 ? -12.184 -11.408 9.429 1.00 97.88 111 ILE A C 1
ATOM 922 O O . ILE A 1 111 ? -12.784 -11.659 8.383 1.00 97.88 111 ILE A O 1
ATOM 926 N N . GLY A 1 112 ? -10.933 -11.818 9.652 1.00 96.75 112 GLY A N 1
ATOM 927 C CA . GLY A 1 112 ? -10.134 -12.604 8.713 1.00 96.75 112 GLY A CA 1
ATOM 928 C C . GLY A 1 112 ? -9.978 -11.924 7.353 1.00 96.75 112 GLY A C 1
ATOM 929 O O . GLY A 1 112 ? -9.787 -10.712 7.266 1.00 96.75 112 GLY A O 1
ATOM 930 N N . ASP A 1 113 ? -10.093 -12.712 6.287 1.00 95.31 113 ASP A N 1
ATOM 931 C CA . ASP A 1 113 ? -9.895 -12.256 4.905 1.00 95.31 113 ASP A CA 1
ATOM 932 C C . ASP A 1 113 ? -10.955 -11.245 4.430 1.00 95.31 113 ASP A C 1
ATOM 934 O O . ASP A 1 113 ? -10.717 -10.511 3.475 1.00 95.31 113 ASP A O 1
ATOM 938 N N . ASN A 1 114 ? -12.086 -11.120 5.136 1.00 95.44 114 ASN A N 1
ATOM 939 C CA . ASN A 1 114 ? -13.143 -10.148 4.822 1.00 95.44 114 ASN A CA 1
ATOM 940 C C . ASN A 1 114 ? -12.837 -8.732 5.345 1.00 95.44 114 ASN A C 1
ATOM 942 O O . ASN A 1 114 ? -13.727 -7.880 5.403 1.00 95.44 114 ASN A O 1
ATOM 946 N N . LEU A 1 115 ? -11.600 -8.465 5.778 1.00 97.44 115 LEU A N 1
ATOM 947 C CA . LEU A 1 115 ? -11.241 -7.191 6.390 1.00 97.44 115 LEU A CA 1
ATOM 948 C C . LEU A 1 115 ? -11.456 -5.998 5.461 1.00 97.44 115 LEU A C 1
ATOM 950 O O . LEU A 1 115 ? -11.945 -4.974 5.922 1.00 97.44 115 LEU A O 1
ATOM 954 N N . GLU A 1 116 ? -11.130 -6.112 4.177 1.00 95.62 116 GLU A N 1
ATOM 955 C CA . GLU A 1 116 ? -11.318 -5.002 3.238 1.00 95.62 116 GLU A CA 1
ATOM 956 C C . GLU A 1 116 ? -12.797 -4.602 3.124 1.00 95.62 116 GLU A C 1
ATOM 958 O O . GLU A 1 116 ? -13.140 -3.428 3.264 1.00 95.62 116 GLU A O 1
ATOM 963 N N . GLU A 1 117 ? -13.689 -5.583 2.972 1.00 96.12 117 GLU A N 1
ATOM 964 C CA . GLU A 1 117 ? -15.136 -5.356 2.943 1.00 96.12 117 GLU A CA 1
ATOM 965 C C . GLU A 1 117 ? -15.636 -4.768 4.273 1.00 96.12 117 GLU A C 1
ATOM 967 O O . GLU A 1 117 ? -16.450 -3.841 4.292 1.00 96.12 117 GLU A O 1
ATOM 972 N N . PHE A 1 118 ? -15.096 -5.244 5.399 1.00 97.56 118 PHE A N 1
ATOM 973 C CA . PHE A 1 118 ? -15.411 -4.706 6.717 1.00 97.56 118 PHE A CA 1
ATOM 974 C C . PHE A 1 118 ? -14.989 -3.240 6.872 1.00 97.56 118 PHE A C 1
ATOM 976 O O . PHE A 1 118 ? -15.822 -2.415 7.245 1.00 97.56 118 PHE A O 1
ATOM 983 N N . LEU A 1 119 ? -13.736 -2.899 6.561 1.00 96.56 119 LEU A N 1
ATOM 984 C CA . LEU A 1 119 ? -13.217 -1.529 6.628 1.00 96.56 119 LEU A CA 1
ATOM 985 C C . LEU A 1 119 ? -13.975 -0.601 5.682 1.00 96.56 119 LEU A C 1
ATOM 987 O O . LEU A 1 119 ? -14.248 0.550 6.022 1.00 96.56 119 LEU A O 1
ATOM 991 N N . TRP A 1 120 ? -14.374 -1.116 4.517 1.00 94.88 120 TRP A N 1
ATOM 992 C CA . TRP A 1 120 ? -15.228 -0.381 3.608 1.00 94.88 120 TRP A CA 1
ATOM 993 C C . TRP A 1 120 ? -16.589 -0.111 4.251 1.00 94.88 120 TRP A C 1
ATOM 995 O O . TRP A 1 120 ? -16.998 1.039 4.307 1.00 94.88 120 TRP A O 1
ATOM 1005 N N . HIS A 1 121 ? -17.323 -1.096 4.756 1.00 95.44 121 HIS A N 1
ATOM 1006 C CA . HIS A 1 121 ? -18.706 -0.866 5.193 1.00 95.44 121 HIS A CA 1
ATOM 1007 C C . HIS A 1 121 ? -18.872 -0.295 6.609 1.00 95.44 121 HIS A C 1
ATOM 1009 O O . HIS A 1 121 ? -19.959 0.190 6.934 1.00 95.44 121 HIS A O 1
ATOM 1015 N N . TYR A 1 122 ? -17.836 -0.336 7.447 1.00 96.75 122 TYR A N 1
ATOM 1016 C CA . TYR A 1 122 ? -17.919 0.065 8.848 1.00 96.75 122 TYR A CA 1
ATOM 1017 C C . TYR A 1 122 ? -17.726 1.575 9.058 1.00 96.75 122 TYR A C 1
ATOM 1019 O O . TYR A 1 122 ? -16.623 2.102 8.916 1.00 96.75 122 TYR A O 1
ATOM 1027 N N . TYR A 1 123 ? -18.790 2.286 9.446 1.00 95.12 123 TYR A N 1
ATOM 1028 C CA . TYR A 1 123 ? -18.738 3.740 9.611 1.00 95.12 123 TYR A CA 1
ATOM 1029 C C . TYR A 1 123 ? -18.252 4.191 11.004 1.00 95.12 123 TYR A C 1
ATOM 1031 O O . TYR A 1 123 ? -19.034 4.398 11.937 1.00 95.12 123 TYR A O 1
ATOM 1039 N N . HIS A 1 124 ? -16.936 4.384 11.117 1.00 95.94 124 HIS A N 1
ATOM 1040 C CA . HIS A 1 124 ? -16.264 5.120 12.193 1.00 95.94 124 HIS A CA 1
ATOM 1041 C C . HIS A 1 124 ? -15.112 5.945 11.606 1.00 95.94 124 HIS A C 1
ATOM 1043 O O . HIS A 1 124 ? -14.399 5.439 10.741 1.00 95.94 124 HIS A O 1
ATOM 1049 N N . TRP A 1 125 ? -14.901 7.181 12.072 1.00 93.06 125 TRP A N 1
ATOM 1050 C CA . TRP A 1 125 ? -13.946 8.102 11.445 1.00 93.06 125 TRP A CA 1
ATOM 1051 C C . TRP A 1 125 ? -12.517 7.548 11.444 1.00 93.06 125 TRP A C 1
ATOM 1053 O O . TRP A 1 125 ? -11.895 7.508 10.392 1.00 93.06 125 TRP A O 1
ATOM 1063 N N . ASP A 1 126 ? -12.045 7.020 12.578 1.00 95.50 126 ASP A N 1
ATOM 1064 C CA . ASP A 1 126 ? -10.701 6.421 12.680 1.00 95.50 126 ASP A CA 1
ATOM 1065 C C . ASP A 1 126 ? -10.545 5.161 11.802 1.00 95.50 126 ASP A C 1
ATOM 1067 O O . ASP A 1 126 ? -9.507 4.935 11.200 1.00 95.50 126 ASP A O 1
ATOM 1071 N N . ILE A 1 127 ? -11.596 4.343 11.656 1.00 96.94 127 ILE A N 1
ATOM 1072 C CA . ILE A 1 127 ? -11.533 3.133 10.814 1.00 96.94 127 ILE A CA 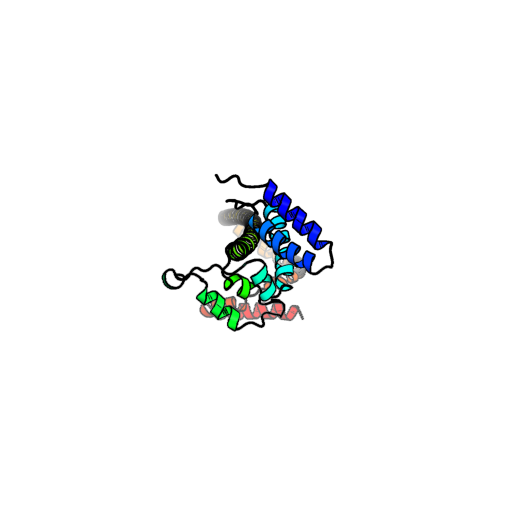1
ATOM 1073 C C . ILE A 1 127 ? -11.494 3.509 9.329 1.00 96.94 127 ILE A C 1
ATOM 1075 O O . ILE A 1 127 ? -10.738 2.934 8.547 1.00 96.94 127 ILE A O 1
ATOM 1079 N N . MET A 1 128 ? -12.298 4.502 8.948 1.00 93.56 128 MET A N 1
ATOM 1080 C CA . MET A 1 128 ? -12.305 5.049 7.598 1.00 93.56 128 MET A CA 1
ATOM 1081 C C . MET A 1 128 ? -10.963 5.710 7.268 1.00 93.56 128 MET A C 1
ATOM 1083 O O . MET A 1 128 ? -10.421 5.481 6.188 1.00 93.56 128 MET A O 1
ATOM 1087 N N . GLN A 1 129 ? -10.425 6.506 8.193 1.00 93.56 129 GLN A N 1
ATOM 1088 C CA . GLN A 1 129 ? -9.142 7.179 8.030 1.00 93.56 129 GLN A CA 1
ATOM 1089 C C . GLN A 1 129 ? -8.004 6.165 7.892 1.00 93.56 129 GLN A C 1
ATOM 1091 O O . GLN A 1 129 ? -7.212 6.285 6.956 1.00 93.56 129 GLN A O 1
ATOM 1096 N N . PHE A 1 130 ? -7.986 5.129 8.732 1.00 96.31 130 PHE A N 1
ATOM 1097 C CA . PHE A 1 130 ? -7.035 4.029 8.635 1.00 96.31 130 PHE A CA 1
ATOM 1098 C C . PHE A 1 130 ? -7.058 3.396 7.245 1.00 96.31 130 PHE A C 1
ATOM 1100 O O . PHE A 1 130 ? -6.010 3.260 6.617 1.00 96.31 130 PHE A O 1
ATOM 1107 N N . TYR A 1 131 ? -8.247 3.048 6.741 1.00 95.50 131 TYR A N 1
ATOM 1108 C CA . TYR A 1 131 ? -8.384 2.409 5.433 1.00 95.50 131 TYR A CA 1
ATOM 1109 C C . TYR A 1 131 ? -7.895 3.314 4.294 1.00 95.50 131 TYR A C 1
ATOM 1111 O O . TYR A 1 131 ? -7.182 2.852 3.406 1.00 95.50 131 TYR A O 1
ATOM 1119 N N . ILE A 1 132 ? -8.216 4.612 4.347 1.00 92.25 132 ILE A N 1
ATOM 1120 C CA . ILE A 1 132 ? -7.754 5.595 3.357 1.00 92.25 132 ILE A CA 1
ATOM 1121 C C . ILE A 1 132 ? -6.228 5.735 3.388 1.00 92.25 132 ILE A C 1
ATOM 1123 O O . ILE A 1 132 ? -5.598 5.764 2.332 1.00 92.25 132 ILE A O 1
ATOM 1127 N N . ILE A 1 133 ? -5.620 5.831 4.574 1.00 92.62 133 ILE A N 1
ATOM 1128 C CA . ILE A 1 133 ? -4.163 5.963 4.713 1.00 92.62 133 ILE A CA 1
ATOM 1129 C C . ILE A 1 133 ? -3.462 4.686 4.251 1.00 92.62 133 ILE A C 1
ATOM 1131 O O . ILE A 1 133 ? -2.521 4.783 3.465 1.00 92.62 133 ILE A O 1
ATOM 1135 N N . TYR A 1 134 ? -3.940 3.514 4.678 1.00 94.19 134 TYR A N 1
ATOM 1136 C CA . TYR A 1 134 ? -3.442 2.214 4.224 1.00 94.19 134 TYR A CA 1
ATOM 1137 C C . TYR A 1 134 ? -3.407 2.158 2.688 1.00 94.19 134 TYR A C 1
ATOM 1139 O O . TYR A 1 134 ? -2.347 1.988 2.088 1.00 94.19 134 TYR A O 1
ATOM 1147 N N . ASP A 1 135 ? -4.548 2.403 2.041 1.00 91.88 135 ASP A N 1
ATOM 1148 C CA . ASP A 1 135 ? -4.668 2.357 0.582 1.00 91.88 135 ASP A CA 1
ATOM 1149 C C . ASP A 1 135 ? -3.784 3.414 -0.107 1.00 91.88 135 ASP A C 1
ATOM 1151 O O . ASP A 1 135 ? -3.123 3.118 -1.103 1.00 91.88 135 ASP A O 1
ATOM 1155 N N . THR A 1 136 ? -3.682 4.622 0.459 1.00 90.88 136 THR A N 1
ATOM 1156 C CA . THR A 1 136 ? -2.825 5.696 -0.074 1.00 90.88 136 THR A CA 1
ATOM 1157 C C . THR A 1 136 ? -1.354 5.282 -0.095 1.00 90.88 136 THR A C 1
ATOM 1159 O O . THR A 1 136 ? -0.710 5.367 -1.139 1.00 90.88 136 THR A O 1
ATOM 1162 N N . TYR A 1 137 ? -0.810 4.801 1.026 1.00 92.00 137 TYR A N 1
ATOM 1163 C CA . TYR A 1 137 ? 0.599 4.403 1.110 1.00 92.00 137 TYR A CA 1
ATOM 1164 C C . TYR A 1 137 ? 0.929 3.252 0.153 1.00 92.00 137 TYR A C 1
ATOM 1166 O O . TYR A 1 137 ? 1.964 3.278 -0.519 1.00 92.00 137 TYR A O 1
ATOM 1174 N N . HIS A 1 138 ? 0.032 2.271 0.043 1.00 92.56 138 HIS A N 1
ATOM 1175 C CA . HIS A 1 138 ? 0.222 1.129 -0.846 1.00 92.56 138 HIS A CA 1
ATOM 1176 C C . HIS A 1 138 ? 0.174 1.532 -2.323 1.00 92.56 138 HIS A C 1
ATOM 1178 O O . HIS A 1 138 ? 1.055 1.133 -3.089 1.00 92.56 138 HIS A O 1
ATOM 1184 N N . ARG A 1 139 ? -0.780 2.384 -2.717 1.00 91.50 139 ARG A N 1
ATOM 1185 C CA . ARG A 1 139 ? -0.864 2.904 -4.090 1.00 91.50 139 ARG A CA 1
ATOM 1186 C C . ARG A 1 139 ? 0.331 3.767 -4.462 1.00 91.50 139 ARG A C 1
ATOM 1188 O O . ARG A 1 139 ? 0.852 3.631 -5.565 1.00 91.50 139 ARG A O 1
ATOM 1195 N N . GLU A 1 140 ? 0.795 4.624 -3.558 1.00 90.50 140 GLU A N 1
ATOM 1196 C CA . GLU A 1 140 ? 1.981 5.452 -3.799 1.00 90.50 140 GLU A CA 1
ATOM 1197 C C . GLU A 1 140 ? 3.245 4.593 -3.958 1.00 90.50 140 GLU A C 1
ATOM 1199 O O . GLU A 1 140 ? 4.061 4.845 -4.848 1.00 90.50 140 GLU A O 1
ATOM 1204 N N . ARG A 1 141 ? 3.387 3.518 -3.167 1.00 92.25 141 ARG A N 1
ATOM 1205 C CA . ARG A 1 141 ? 4.476 2.540 -3.331 1.00 92.25 141 ARG A CA 1
ATOM 1206 C C . ARG A 1 141 ? 4.424 1.864 -4.699 1.00 92.25 141 ARG A C 1
ATOM 1208 O O . ARG A 1 141 ? 5.435 1.836 -5.401 1.00 92.25 141 ARG A O 1
ATOM 1215 N N . GLU A 1 142 ? 3.259 1.359 -5.100 1.00 91.62 142 GLU A N 1
ATOM 1216 C CA . GLU A 1 142 ? 3.069 0.753 -6.423 1.00 91.62 142 GLU A CA 1
ATOM 1217 C C . GLU A 1 142 ? 3.378 1.744 -7.549 1.00 91.62 142 GLU A C 1
ATOM 1219 O O . GLU A 1 142 ? 4.089 1.415 -8.502 1.00 91.62 142 GLU A O 1
ATOM 1224 N N . TYR A 1 143 ? 2.904 2.984 -7.424 1.00 89.88 143 TYR A N 1
ATOM 1225 C CA . TYR A 1 143 ? 3.156 4.040 -8.395 1.00 89.88 143 TYR A CA 1
ATOM 1226 C C . TYR A 1 143 ? 4.655 4.336 -8.548 1.00 89.88 143 TYR A C 1
ATOM 1228 O O . TYR A 1 143 ? 5.156 4.392 -9.675 1.00 89.88 143 TYR A O 1
ATOM 1236 N N . GLN A 1 144 ? 5.404 4.434 -7.444 1.00 88.12 144 GLN A N 1
ATOM 1237 C CA . GLN A 1 144 ? 6.860 4.593 -7.498 1.00 88.12 144 GLN A CA 1
ATOM 1238 C C . GLN A 1 144 ? 7.554 3.402 -8.168 1.00 88.12 144 GLN A C 1
ATOM 1240 O O . GLN A 1 144 ? 8.491 3.585 -8.949 1.00 88.12 144 GLN A O 1
ATOM 1245 N N . GLU A 1 145 ? 7.106 2.172 -7.917 1.00 89.75 145 GLU A N 1
ATOM 1246 C CA . GLU A 1 145 ? 7.641 1.000 -8.613 1.00 89.75 145 GLU A CA 1
ATOM 1247 C C . GLU A 1 145 ? 7.402 1.063 -10.126 1.00 89.75 145 GLU A C 1
ATOM 1249 O O . GLU A 1 145 ? 8.307 0.743 -10.905 1.00 89.75 145 GLU A O 1
ATOM 1254 N N . TYR A 1 146 ? 6.217 1.503 -10.559 1.00 90.12 146 TYR A N 1
ATOM 1255 C CA . TYR A 1 146 ? 5.924 1.713 -11.977 1.00 90.12 146 TYR A CA 1
ATOM 1256 C C . TYR A 1 146 ? 6.818 2.789 -12.595 1.00 90.12 146 TYR A C 1
ATOM 1258 O O . TYR A 1 146 ? 7.363 2.567 -13.680 1.00 90.12 146 TYR A O 1
ATOM 1266 N N . GLN A 1 147 ? 7.033 3.912 -11.906 1.00 89.06 147 GLN A N 1
ATOM 1267 C CA . GLN A 1 147 ? 7.946 4.961 -12.368 1.00 89.06 147 GLN A CA 1
ATOM 1268 C C . GLN A 1 147 ? 9.376 4.434 -12.525 1.00 89.06 147 GLN A C 1
ATOM 1270 O O . GLN A 1 147 ? 9.987 4.606 -13.579 1.00 89.06 147 GLN A O 1
ATOM 1275 N N . ASN A 1 148 ? 9.877 3.692 -11.536 1.00 90.19 148 ASN A N 1
ATOM 1276 C CA . ASN A 1 148 ? 11.209 3.090 -11.585 1.00 90.19 148 ASN A CA 1
ATOM 1277 C C . ASN A 1 148 ? 11.359 2.101 -12.757 1.00 90.19 148 ASN A C 1
ATOM 1279 O O . ASN A 1 148 ? 12.380 2.097 -13.454 1.00 90.19 148 ASN A O 1
ATOM 1283 N N . LYS A 1 149 ? 10.335 1.273 -13.011 1.00 92.56 149 LYS A N 1
ATOM 1284 C CA . LYS A 1 149 ? 10.298 0.362 -14.170 1.00 92.56 149 LYS A CA 1
ATOM 1285 C C . LYS A 1 149 ? 10.317 1.141 -15.488 1.00 92.56 149 LYS A C 1
ATOM 1287 O O . LYS A 1 149 ? 11.091 0.796 -16.382 1.00 92.56 149 LYS A O 1
ATOM 1292 N N . ALA A 1 150 ? 9.522 2.206 -15.595 1.00 88.62 150 ALA A N 1
ATOM 1293 C CA . ALA A 1 150 ? 9.461 3.052 -16.783 1.00 88.62 150 ALA A CA 1
ATOM 1294 C C . ALA A 1 150 ? 10.797 3.762 -17.060 1.00 88.62 150 ALA A C 1
ATOM 1296 O O . ALA A 1 150 ? 11.264 3.777 -18.199 1.00 88.62 150 ALA A O 1
ATOM 1297 N N . GLU A 1 151 ? 11.461 4.287 -16.029 1.00 92.75 151 GLU A N 1
ATOM 1298 C CA . GLU A 1 151 ? 12.784 4.902 -16.163 1.00 92.75 151 GLU A CA 1
ATOM 1299 C C . GLU A 1 151 ? 13.844 3.909 -16.641 1.00 92.75 151 GLU A C 1
ATOM 1301 O O . GLU A 1 151 ? 14.679 4.238 -17.492 1.00 92.75 151 GLU A O 1
ATOM 1306 N N . ARG A 1 152 ? 13.823 2.682 -16.107 1.00 94.00 152 ARG A N 1
ATOM 1307 C CA . ARG A 1 152 ? 14.738 1.618 -16.529 1.00 94.00 152 ARG A CA 1
ATOM 1308 C C . ARG A 1 152 ? 14.520 1.268 -17.999 1.00 94.00 152 ARG A C 1
ATOM 1310 O O . ARG A 1 152 ? 15.476 1.271 -18.772 1.00 94.00 152 ARG A O 1
ATOM 1317 N N . PHE A 1 153 ? 13.265 1.076 -18.394 1.00 89.69 153 PHE A N 1
ATOM 1318 C CA . PHE A 1 153 ? 12.893 0.810 -19.780 1.00 89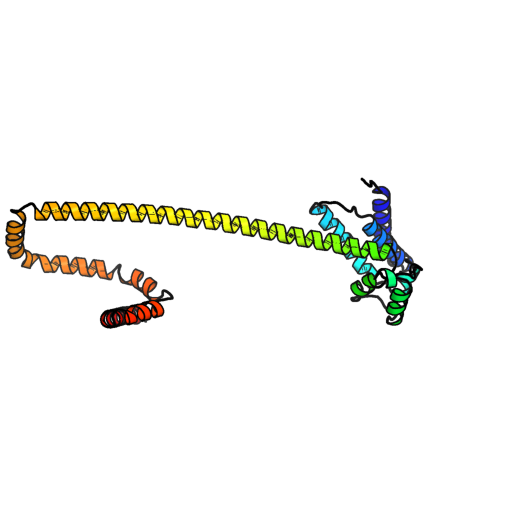.69 153 PHE A CA 1
ATOM 1319 C C . PHE A 1 153 ? 13.305 1.953 -20.722 1.00 89.69 153 PHE A C 1
ATOM 1321 O O . PHE A 1 153 ? 13.873 1.717 -21.788 1.00 89.69 153 PHE A O 1
ATOM 1328 N N . HIS A 1 154 ? 13.120 3.210 -20.305 1.00 88.94 154 HIS A N 1
ATOM 1329 C CA . HIS A 1 154 ? 13.566 4.375 -21.070 1.00 88.94 154 HIS A CA 1
ATOM 1330 C C . HIS A 1 154 ? 15.089 4.383 -21.286 1.00 88.94 154 HIS A C 1
ATOM 1332 O O . HIS A 1 154 ? 15.560 4.658 -22.394 1.00 88.94 154 HIS A O 1
ATOM 1338 N N . LYS A 1 155 ? 15.878 4.053 -20.253 1.00 95.06 155 LYS A N 1
ATOM 1339 C CA . LYS A 1 155 ? 17.344 3.941 -20.362 1.00 95.06 155 LYS A CA 1
ATOM 1340 C C . LYS A 1 155 ? 17.755 2.846 -21.349 1.00 95.06 155 LYS A C 1
ATOM 1342 O O . LYS A 1 155 ? 18.656 3.077 -22.154 1.00 95.06 155 LYS A O 1
ATOM 1347 N N . GLU A 1 156 ? 17.080 1.700 -21.325 1.00 93.88 156 GLU A N 1
ATOM 1348 C CA . GLU A 1 156 ? 17.333 0.582 -22.243 1.00 93.88 156 GLU A CA 1
ATOM 1349 C C . GLU A 1 156 ? 17.016 0.948 -23.700 1.00 93.88 156 GLU A C 1
ATOM 1351 O O . GLU A 1 156 ? 17.848 0.728 -24.582 1.00 93.88 156 GLU A O 1
ATOM 1356 N N . ILE A 1 157 ? 15.871 1.594 -23.957 1.00 90.12 157 ILE A N 1
ATOM 1357 C CA . ILE A 1 157 ? 15.531 2.115 -25.293 1.00 90.12 157 ILE A CA 1
ATOM 1358 C C . ILE A 1 157 ? 16.603 3.091 -25.775 1.00 90.12 157 ILE A C 1
ATOM 1360 O O . ILE A 1 157 ? 17.070 3.001 -26.910 1.00 90.12 157 ILE A O 1
ATOM 1364 N N . LYS A 1 158 ? 17.026 4.018 -24.910 1.00 92.38 158 LYS A N 1
ATOM 1365 C CA . LYS A 1 158 ? 18.033 5.023 -25.258 1.00 92.38 158 LYS A CA 1
ATOM 1366 C C . LYS A 1 158 ? 19.394 4.397 -25.577 1.00 92.38 158 LYS A C 1
ATOM 1368 O O . LYS A 1 158 ? 20.101 4.921 -26.435 1.00 92.38 158 LYS A O 1
ATOM 1373 N N . ALA A 1 159 ? 19.766 3.305 -24.910 1.00 92.81 159 ALA A N 1
ATOM 1374 C CA . ALA A 1 159 ? 20.982 2.555 -25.218 1.00 92.81 159 ALA A CA 1
ATOM 1375 C C . ALA A 1 159 ? 20.887 1.881 -26.596 1.00 92.81 159 ALA A C 1
ATOM 1377 O O . ALA A 1 159 ? 21.733 2.136 -27.451 1.00 92.81 159 ALA A O 1
ATOM 1378 N N . LYS A 1 160 ? 19.800 1.143 -26.858 1.00 90.44 160 LYS A N 1
ATOM 1379 C CA . LYS A 1 160 ? 19.569 0.492 -28.159 1.00 90.44 160 LYS A CA 1
ATOM 1380 C C . LYS A 1 160 ? 19.504 1.486 -29.319 1.00 90.44 160 LYS A C 1
ATOM 1382 O O . LYS A 1 160 ? 20.058 1.232 -30.383 1.00 90.44 160 LYS A O 1
ATOM 1387 N N . ALA A 1 161 ? 18.889 2.651 -29.117 1.00 87.75 161 ALA A N 1
ATOM 1388 C CA . ALA A 1 161 ? 18.843 3.702 -30.134 1.00 87.75 161 ALA A CA 1
ATOM 1389 C C . ALA A 1 161 ? 20.247 4.194 -30.538 1.00 87.75 161 ALA A C 1
ATOM 1391 O O . ALA A 1 161 ? 20.483 4.487 -31.708 1.00 87.75 161 ALA A O 1
ATOM 1392 N N . LYS A 1 162 ? 21.201 4.254 -29.596 1.00 91.44 162 LYS A N 1
ATOM 1393 C CA . LYS A 1 162 ? 22.596 4.609 -29.906 1.00 91.44 162 LYS A CA 1
ATOM 1394 C C . LYS A 1 162 ? 23.295 3.532 -30.730 1.00 91.44 162 LYS A C 1
ATOM 1396 O O . LYS A 1 162 ? 24.016 3.876 -31.659 1.00 91.44 162 LYS A O 1
ATOM 1401 N N . GLU A 1 163 ? 23.073 2.260 -30.407 1.00 89.81 163 GLU A N 1
ATOM 1402 C CA . GLU A 1 163 ? 23.622 1.134 -31.173 1.00 89.81 163 GLU A CA 1
ATOM 1403 C C . GLU A 1 163 ? 23.104 1.146 -32.614 1.00 89.81 163 GLU A C 1
ATOM 1405 O O . GLU A 1 163 ? 23.891 1.058 -33.553 1.00 89.81 163 GLU A O 1
ATOM 1410 N N . ILE A 1 164 ? 21.796 1.358 -32.797 1.00 86.38 164 ILE A N 1
ATOM 1411 C CA . ILE A 1 164 ? 21.176 1.480 -34.124 1.00 86.38 164 ILE A CA 1
ATOM 1412 C C . ILE A 1 164 ? 21.784 2.646 -34.909 1.00 86.38 164 ILE A C 1
ATOM 1414 O O . ILE A 1 164 ? 22.129 2.478 -36.077 1.00 86.38 164 ILE A O 1
ATOM 1418 N N . ASN A 1 165 ? 21.958 3.811 -34.279 1.00 88.88 165 ASN A N 1
ATOM 1419 C CA . ASN A 1 165 ? 22.580 4.961 -34.938 1.00 88.88 165 ASN A CA 1
ATOM 1420 C C . ASN A 1 165 ? 24.021 4.659 -35.372 1.00 88.88 165 ASN A C 1
ATOM 1422 O O . ASN A 1 165 ? 24.391 4.978 -36.498 1.00 88.88 165 ASN A O 1
ATOM 1426 N N . HIS A 1 166 ? 24.808 3.992 -34.523 1.00 87.50 166 HIS A N 1
ATOM 1427 C CA . HIS A 1 166 ? 26.172 3.591 -34.863 1.00 87.50 166 HIS A CA 1
ATOM 1428 C C . HIS A 1 166 ? 26.212 2.613 -36.048 1.00 87.50 166 HIS A C 1
ATOM 1430 O O . HIS A 1 166 ? 27.009 2.780 -36.969 1.00 87.50 166 HIS A O 1
ATOM 1436 N N . ILE A 1 167 ? 25.310 1.627 -36.074 1.00 82.50 167 ILE A N 1
ATOM 1437 C CA . ILE A 1 167 ? 25.160 0.715 -37.217 1.00 82.50 167 ILE A CA 1
ATOM 1438 C C . ILE A 1 167 ? 24.789 1.502 -38.481 1.00 82.50 167 ILE A C 1
ATOM 1440 O O . ILE A 1 167 ? 25.367 1.267 -39.541 1.00 82.50 167 ILE A O 1
ATOM 1444 N N . GLY A 1 168 ? 23.877 2.472 -38.374 1.00 81.00 168 GLY A N 1
ATOM 1445 C CA . GLY A 1 168 ? 23.514 3.367 -39.473 1.00 81.00 168 GLY A CA 1
ATOM 1446 C C . GLY A 1 168 ? 24.716 4.127 -40.044 1.00 81.00 168 GLY A C 1
ATOM 1447 O O . GLY A 1 168 ? 24.890 4.164 -41.262 1.00 81.00 168 GLY A O 1
ATOM 1448 N N . GLU A 1 169 ? 25.586 4.669 -39.189 1.00 88.12 169 GLU A N 1
ATOM 1449 C CA . GLU A 1 169 ? 26.830 5.334 -39.607 1.00 88.12 169 GLU A CA 1
ATOM 1450 C C . GLU A 1 169 ? 27.774 4.374 -40.349 1.00 88.12 169 GLU A C 1
ATOM 1452 O O . GLU A 1 169 ? 28.298 4.717 -41.411 1.00 88.12 169 GLU A O 1
ATOM 1457 N N . LEU A 1 170 ? 27.957 3.150 -39.838 1.00 81.56 170 LEU A N 1
ATOM 1458 C CA . LEU A 1 170 ? 28.781 2.128 -40.492 1.00 81.56 170 LEU A CA 1
ATOM 1459 C C . LEU A 1 170 ? 28.239 1.753 -41.878 1.00 81.56 170 LEU A C 1
ATOM 1461 O O . LEU A 1 170 ? 29.012 1.652 -42.833 1.00 81.56 170 LEU A O 1
ATOM 1465 N N . VAL A 1 171 ? 26.918 1.591 -42.006 1.00 80.88 171 VAL A N 1
ATOM 1466 C CA . VAL A 1 171 ? 26.255 1.299 -43.286 1.00 80.88 171 VAL A CA 1
ATOM 1467 C C . VAL A 1 171 ? 26.461 2.445 -44.279 1.00 80.88 171 VAL A C 1
ATOM 1469 O O . VAL A 1 171 ? 26.825 2.197 -45.430 1.00 80.88 171 VAL A O 1
ATOM 1472 N N . MET A 1 172 ? 26.287 3.697 -43.847 1.00 81.69 172 MET A N 1
ATOM 1473 C CA . MET A 1 172 ? 26.492 4.865 -44.709 1.00 81.69 172 MET A CA 1
ATOM 1474 C C . MET A 1 172 ? 27.941 4.976 -45.195 1.00 81.69 172 MET A C 1
ATOM 1476 O O . MET A 1 172 ? 28.164 5.165 -46.392 1.00 81.69 172 MET A O 1
ATOM 1480 N N . ASN A 1 173 ? 28.919 4.756 -44.312 1.00 80.38 173 ASN A N 1
ATOM 1481 C CA . ASN A 1 173 ? 30.337 4.729 -44.679 1.00 80.38 173 ASN A CA 1
ATOM 1482 C C . ASN A 1 173 ? 30.643 3.613 -45.695 1.00 80.38 173 ASN A C 1
ATOM 1484 O O . ASN A 1 173 ? 31.340 3.837 -46.686 1.00 80.38 173 ASN A O 1
ATOM 1488 N N . GLY A 1 174 ? 30.086 2.413 -45.494 1.00 69.75 174 GLY A N 1
ATOM 1489 C CA . GLY A 1 174 ? 30.223 1.30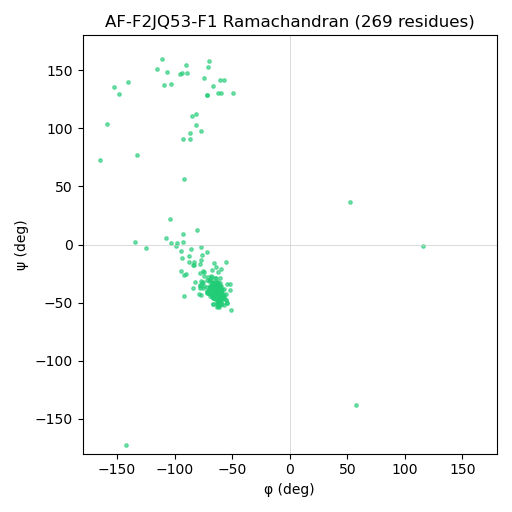3 -46.441 1.00 69.75 174 GLY A CA 1
ATOM 1490 C C . GLY A 1 174 ? 29.664 1.637 -47.829 1.00 69.75 174 GLY A C 1
ATOM 1491 O O . GLY A 1 174 ? 30.313 1.370 -48.843 1.00 69.75 174 GLY A O 1
ATOM 1492 N N . LEU A 1 175 ? 28.498 2.289 -47.891 1.00 76.75 175 LEU A N 1
ATOM 1493 C CA . LEU A 1 175 ? 27.890 2.737 -49.148 1.00 76.75 175 LEU A CA 1
ATOM 1494 C C . LEU A 1 175 ? 28.745 3.779 -49.883 1.00 76.75 175 LEU A C 1
ATOM 1496 O O . LEU A 1 175 ? 28.791 3.767 -51.115 1.00 76.75 175 LEU A O 1
ATOM 1500 N N . GLU A 1 176 ? 29.434 4.672 -49.169 1.00 81.38 176 GLU A N 1
ATOM 1501 C CA . GLU A 1 176 ? 30.363 5.627 -49.786 1.00 81.38 176 GLU A CA 1
ATOM 1502 C C . GLU A 1 176 ? 31.578 4.938 -50.415 1.00 81.38 176 GLU A C 1
ATOM 1504 O O . GLU A 1 176 ? 31.948 5.264 -51.546 1.00 81.38 176 GLU A O 1
ATOM 1509 N N . ILE A 1 177 ? 32.146 3.933 -49.739 1.00 74.12 177 ILE A N 1
ATOM 1510 C CA . ILE A 1 177 ? 33.267 3.134 -50.262 1.00 74.12 177 ILE A CA 1
ATOM 1511 C C . ILE A 1 177 ? 32.862 2.394 -51.546 1.00 74.12 177 ILE A C 1
ATOM 1513 O O . ILE A 1 177 ? 33.624 2.369 -52.520 1.00 74.12 177 ILE A O 1
ATOM 1517 N N . ILE A 1 178 ? 31.656 1.816 -51.575 1.00 70.44 178 ILE A N 1
ATOM 1518 C CA . ILE A 1 178 ? 31.116 1.141 -52.766 1.00 70.44 178 ILE A CA 1
ATOM 1519 C C . ILE A 1 178 ? 30.963 2.144 -53.918 1.00 70.44 178 ILE A C 1
ATOM 1521 O O . ILE A 1 178 ? 31.461 1.895 -55.017 1.00 70.44 178 ILE A O 1
ATOM 1525 N N . LYS A 1 179 ? 30.369 3.319 -53.661 1.00 81.12 179 LYS A N 1
ATOM 1526 C CA . LYS A 1 179 ? 30.210 4.377 -54.674 1.00 81.12 179 LYS A CA 1
ATOM 1527 C C . LYS A 1 179 ? 31.548 4.855 -55.246 1.00 81.12 179 LYS A C 1
ATOM 1529 O O . LYS A 1 179 ? 31.636 5.097 -56.450 1.00 81.12 179 LYS A O 1
ATOM 1534 N N . ASP A 1 180 ? 32.586 5.011 -54.421 1.00 77.94 180 ASP A N 1
ATOM 1535 C CA . ASP A 1 180 ? 33.924 5.383 -54.906 1.00 77.94 180 ASP A CA 1
ATOM 1536 C C . ASP A 1 180 ? 34.545 4.273 -55.766 1.00 77.94 180 ASP A C 1
ATOM 1538 O O . ASP A 1 180 ? 35.105 4.534 -56.834 1.00 77.94 180 ASP A O 1
ATOM 1542 N N . SER A 1 181 ? 34.380 3.017 -55.347 1.00 65.19 181 SER A N 1
ATOM 1543 C CA . SER A 1 181 ? 34.853 1.851 -56.098 1.00 65.19 181 SER A CA 1
ATOM 1544 C C . SER A 1 181 ? 34.203 1.772 -57.482 1.00 65.19 181 SER A C 1
ATOM 1546 O O . SER A 1 181 ? 34.911 1.611 -58.480 1.00 65.19 181 SER A O 1
ATOM 1548 N N . ASP A 1 182 ? 32.890 1.990 -57.573 1.00 76.81 182 ASP A N 1
ATOM 1549 C CA . ASP A 1 182 ? 32.159 2.025 -58.844 1.00 76.81 182 ASP A CA 1
ATOM 1550 C C . ASP A 1 182 ? 32.657 3.145 -59.769 1.00 76.81 182 ASP A C 1
ATOM 1552 O O . ASP A 1 182 ? 32.870 2.915 -60.965 1.00 76.81 182 ASP A O 1
ATOM 1556 N N . ARG A 1 183 ? 32.930 4.342 -59.225 1.00 80.69 183 ARG A N 1
ATOM 1557 C CA . ARG A 1 183 ? 33.520 5.458 -59.990 1.00 80.6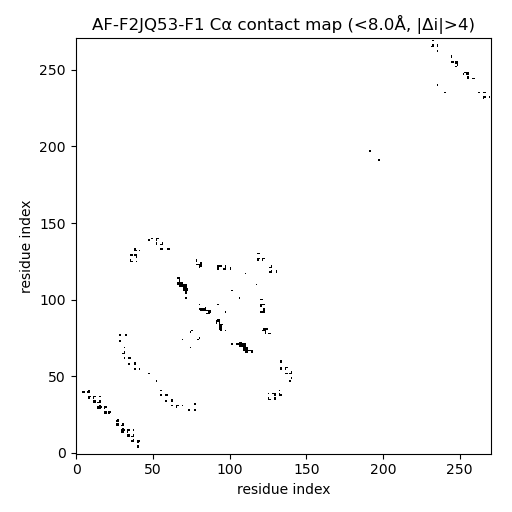9 183 ARG A CA 1
ATOM 1558 C C . ARG A 1 183 ? 34.897 5.097 -60.543 1.00 80.69 183 ARG A C 1
ATOM 1560 O O . ARG 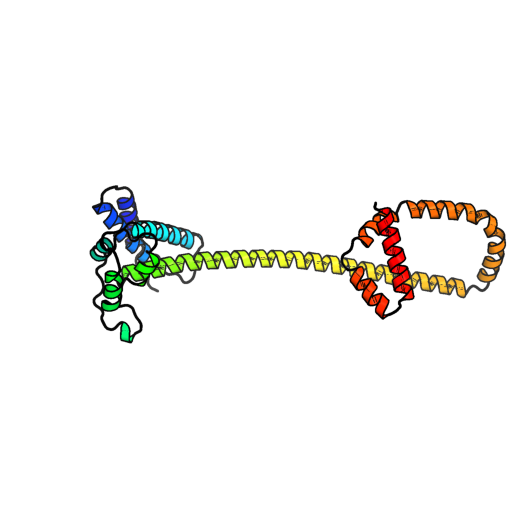A 1 183 ? 35.177 5.363 -61.713 1.00 80.69 183 ARG A O 1
ATOM 1567 N N . ARG A 1 184 ? 35.755 4.463 -59.736 1.00 71.88 184 ARG A N 1
ATOM 1568 C CA . ARG A 1 184 ? 37.085 4.006 -60.180 1.00 71.88 184 ARG A CA 1
ATOM 1569 C C . ARG A 1 184 ? 36.975 2.940 -61.266 1.00 71.88 184 ARG A C 1
ATOM 1571 O O . ARG A 1 184 ? 37.687 3.024 -62.266 1.00 71.88 184 ARG A O 1
ATOM 1578 N N . ILE A 1 185 ? 36.071 1.971 -61.106 1.00 67.88 185 ILE A N 1
ATOM 1579 C CA . ILE A 1 185 ? 35.808 0.931 -62.111 1.00 67.88 185 ILE A CA 1
ATOM 1580 C C . ILE A 1 185 ? 35.335 1.565 -63.425 1.00 67.88 185 ILE A C 1
ATOM 1582 O O . ILE A 1 185 ? 35.834 1.195 -64.490 1.00 67.88 185 ILE A O 1
ATOM 1586 N N . ALA A 1 186 ? 34.422 2.539 -63.371 1.00 73.69 186 ALA A N 1
ATOM 1587 C CA . ALA A 1 186 ? 33.952 3.266 -64.549 1.00 73.69 186 ALA A CA 1
ATOM 1588 C C . ALA A 1 186 ? 35.096 4.013 -65.259 1.00 73.69 186 ALA A C 1
ATOM 1590 O O . ALA A 1 186 ? 35.284 3.842 -66.464 1.00 73.69 186 ALA A O 1
ATOM 1591 N N . ALA A 1 187 ? 35.933 4.740 -64.512 1.00 73.75 187 ALA A N 1
ATOM 1592 C CA . ALA A 1 187 ? 37.085 5.455 -65.064 1.00 73.75 187 ALA A CA 1
ATOM 1593 C C . ALA A 1 187 ? 38.130 4.513 -65.696 1.00 73.75 187 ALA A C 1
ATOM 1595 O O . ALA A 1 187 ? 38.740 4.834 -66.718 1.00 73.75 187 ALA A O 1
ATOM 1596 N N . ILE A 1 188 ? 38.345 3.328 -65.112 1.00 67.81 188 ILE A N 1
ATOM 1597 C CA . ILE A 1 188 ? 39.214 2.296 -65.695 1.00 67.81 188 ILE A CA 1
ATOM 1598 C C . ILE A 1 188 ? 38.618 1.776 -67.008 1.00 67.81 188 ILE A C 1
ATOM 1600 O O . ILE A 1 188 ? 39.343 1.679 -67.999 1.00 67.81 188 ILE A O 1
ATOM 1604 N N . LYS A 1 189 ? 37.311 1.479 -67.045 1.00 66.06 189 LYS A N 1
ATOM 1605 C CA . LYS A 1 189 ? 36.621 1.037 -68.270 1.00 66.06 189 LYS A CA 1
ATOM 1606 C C . LYS A 1 189 ? 36.761 2.064 -69.400 1.00 66.06 189 LYS A C 1
ATOM 1608 O O . LYS A 1 189 ? 37.097 1.680 -70.517 1.00 66.06 189 LYS A O 1
ATOM 1613 N N . GLU A 1 190 ? 36.602 3.351 -69.105 1.00 73.88 190 GLU A N 1
ATOM 1614 C CA . GLU A 1 190 ? 36.747 4.442 -70.079 1.00 73.88 190 GLU A CA 1
ATOM 1615 C C . GLU A 1 190 ? 38.193 4.588 -70.601 1.00 73.88 190 GLU A C 1
ATOM 1617 O O . GLU A 1 190 ? 38.434 4.726 -71.805 1.00 73.88 190 GLU A O 1
ATOM 1622 N N . LYS A 1 191 ? 39.197 4.461 -69.721 1.00 67.62 191 LYS A N 1
ATOM 1623 C CA . LYS A 1 191 ? 40.622 4.447 -70.115 1.00 67.62 191 LYS A CA 1
ATOM 1624 C C . LYS A 1 191 ? 41.000 3.237 -70.971 1.00 67.62 191 LYS A C 1
ATOM 1626 O O . LYS A 1 191 ? 41.897 3.333 -71.808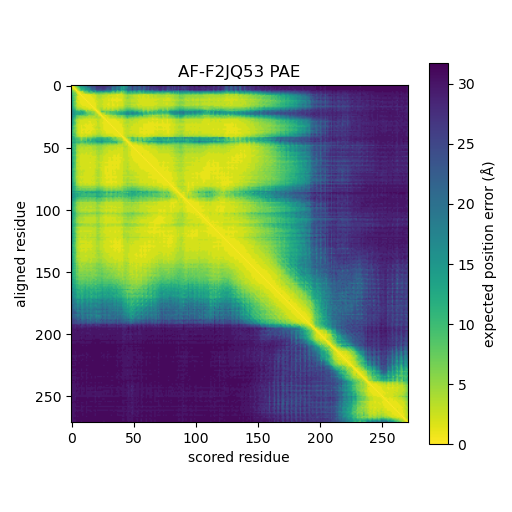 1.00 67.62 191 LYS A O 1
ATOM 1631 N N . ILE A 1 192 ? 40.348 2.095 -70.753 1.00 59.12 192 ILE A N 1
ATOM 1632 C CA . ILE A 1 192 ? 40.530 0.895 -71.578 1.00 59.12 192 ILE A CA 1
ATOM 1633 C C . ILE A 1 192 ? 39.878 1.093 -72.953 1.00 59.12 192 ILE A C 1
ATOM 1635 O O . ILE A 1 192 ? 40.491 0.745 -73.959 1.00 59.12 192 ILE A O 1
ATOM 1639 N N . GLN A 1 193 ? 38.681 1.685 -73.013 1.00 57.53 193 GLN A N 1
ATOM 1640 C CA . GLN A 1 193 ? 37.969 1.948 -74.270 1.00 57.53 193 GLN A CA 1
ATOM 1641 C C . GLN A 1 193 ? 38.647 3.014 -75.144 1.00 57.53 193 GLN A C 1
ATOM 1643 O O . GLN A 1 193 ? 38.660 2.879 -76.364 1.00 57.53 193 GLN A O 1
ATOM 1648 N N . SER A 1 194 ? 39.258 4.041 -74.548 1.00 56.31 194 SER A N 1
ATOM 1649 C CA . SER A 1 194 ? 39.923 5.130 -75.287 1.00 56.31 194 SER A CA 1
ATOM 1650 C C . SER A 1 194 ? 41.303 4.767 -75.857 1.00 56.31 194 SER A C 1
ATOM 1652 O O . SER A 1 194 ? 41.821 5.475 -76.722 1.00 56.31 194 SER A O 1
ATOM 1654 N N . LYS A 1 195 ? 41.911 3.647 -75.441 1.00 56.00 195 LYS A N 1
ATOM 1655 C CA . LYS A 1 195 ? 43.168 3.150 -76.021 1.00 56.00 195 LYS A CA 1
ATOM 1656 C C . LYS A 1 195 ? 42.889 2.159 -77.154 1.00 56.00 195 LYS A C 1
ATOM 1658 O O . LYS A 1 195 ? 42.865 0.947 -76.945 1.00 56.00 195 LYS A O 1
ATOM 1663 N N . SER A 1 196 ? 42.789 2.676 -78.381 1.00 47.62 196 SER A N 1
ATOM 1664 C CA . SER A 1 196 ? 42.660 1.892 -79.628 1.00 47.62 196 SER A CA 1
ATOM 1665 C C . SER A 1 196 ? 43.784 0.860 -79.852 1.00 47.62 196 SER A C 1
ATOM 1667 O O . SER A 1 196 ? 43.630 -0.076 -80.633 1.00 47.62 196 SER A O 1
ATOM 1669 N N . SER A 1 197 ? 44.901 0.959 -79.124 1.00 48.97 197 SER A N 1
ATOM 1670 C CA . SER A 1 197 ? 46.015 0.004 -79.144 1.00 48.97 197 SER A CA 1
ATOM 1671 C C . SER A 1 197 ? 45.832 -1.217 -78.226 1.00 48.97 197 SER A C 1
ATOM 1673 O O . SER A 1 197 ? 46.495 -2.234 -78.436 1.00 48.97 197 SER A O 1
ATOM 1675 N N . ILE A 1 198 ? 44.922 -1.172 -77.243 1.00 50.50 198 ILE A N 1
ATOM 1676 C CA . ILE A 1 198 ? 44.677 -2.288 -76.309 1.00 50.50 198 ILE A CA 1
ATOM 1677 C C . ILE A 1 198 ? 43.748 -3.343 -76.919 1.00 50.50 198 ILE A C 1
ATOM 1679 O O . ILE A 1 198 ? 43.951 -4.529 -76.674 1.00 50.50 198 ILE A O 1
ATOM 1683 N N . VAL A 1 199 ? 42.802 -2.959 -77.781 1.00 49.44 199 VAL A N 1
ATOM 1684 C CA . VAL A 1 199 ? 41.960 -3.916 -78.530 1.00 49.44 199 VAL A CA 1
ATOM 1685 C C . VAL A 1 199 ? 42.834 -4.852 -79.384 1.00 49.44 199 VAL A C 1
ATOM 1687 O O . VAL A 1 199 ? 42.687 -6.072 -79.314 1.00 49.44 199 VAL A O 1
ATOM 1690 N N . ASN A 1 200 ? 43.854 -4.300 -80.051 1.00 51.03 200 ASN A N 1
ATOM 1691 C CA . ASN A 1 200 ? 44.826 -5.057 -80.851 1.00 51.03 200 ASN A CA 1
ATOM 1692 C C . ASN A 1 200 ? 45.798 -5.906 -80.003 1.00 51.03 200 ASN A C 1
ATOM 1694 O O . ASN A 1 200 ? 46.288 -6.944 -80.452 1.00 51.03 200 ASN A O 1
ATOM 1698 N N . PHE A 1 201 ? 46.080 -5.502 -78.760 1.00 46.34 201 PHE A N 1
ATOM 1699 C CA . PHE A 1 201 ? 46.884 -6.284 -77.813 1.00 46.34 201 PHE A CA 1
ATOM 1700 C C . PHE A 1 201 ? 46.079 -7.436 -77.181 1.00 46.34 201 PHE A C 1
ATOM 1702 O O . PHE A 1 201 ? 46.607 -8.532 -76.996 1.00 46.34 201 PHE A O 1
ATOM 1709 N N . ILE A 1 202 ? 44.781 -7.233 -76.922 1.00 49.44 202 ILE A N 1
ATOM 1710 C CA . ILE A 1 202 ? 43.855 -8.255 -76.411 1.00 49.44 202 ILE A CA 1
ATOM 1711 C C . ILE A 1 202 ? 43.631 -9.367 -77.447 1.00 49.44 202 ILE A C 1
ATOM 1713 O O . ILE A 1 202 ? 43.593 -10.538 -77.065 1.00 49.44 202 ILE A O 1
ATOM 1717 N N . GLU A 1 203 ? 43.557 -9.052 -78.744 1.00 51.78 203 GLU A N 1
ATOM 1718 C CA . GLU A 1 203 ? 43.518 -10.077 -79.800 1.00 51.78 203 GLU A CA 1
ATOM 1719 C C . GLU A 1 203 ? 44.810 -10.902 -79.876 1.00 51.78 203 GLU A C 1
ATOM 1721 O O . GLU A 1 203 ? 44.751 -12.128 -79.980 1.00 51.78 203 GLU A O 1
ATOM 1726 N N . ARG A 1 204 ? 45.983 -10.274 -79.711 1.00 46.75 204 ARG A N 1
ATOM 1727 C CA . ARG A 1 204 ? 47.271 -10.994 -79.668 1.00 46.75 204 ARG A CA 1
ATOM 1728 C C . ARG A 1 204 ? 47.447 -11.841 -78.401 1.00 46.75 204 ARG A C 1
ATOM 1730 O O . ARG A 1 204 ? 48.060 -12.905 -78.464 1.00 46.75 204 ARG A O 1
ATOM 1737 N N . ILE A 1 205 ? 46.881 -11.428 -77.263 1.00 45.59 205 ILE A N 1
ATOM 1738 C CA . ILE A 1 205 ? 46.882 -12.223 -76.022 1.00 45.59 205 ILE A CA 1
ATOM 1739 C C . ILE A 1 205 ? 45.876 -13.382 -76.074 1.00 45.59 205 ILE A C 1
ATOM 1741 O O . ILE A 1 205 ? 46.171 -14.438 -75.515 1.00 45.59 205 ILE A O 1
ATOM 1745 N N . LYS A 1 206 ? 44.732 -13.255 -76.770 1.00 45.72 206 LYS A N 1
ATOM 1746 C CA . LYS A 1 206 ? 43.772 -14.367 -76.961 1.00 45.72 206 LYS A CA 1
ATOM 1747 C C . LYS A 1 206 ? 44.432 -15.613 -77.570 1.00 45.72 206 LYS A C 1
ATOM 1749 O O . LYS A 1 206 ? 44.089 -16.718 -77.163 1.00 45.72 206 LYS A O 1
ATOM 1754 N N . LEU A 1 207 ? 45.424 -15.439 -78.448 1.00 44.84 207 LEU A N 1
ATOM 1755 C CA . LEU A 1 207 ? 46.178 -16.540 -79.063 1.00 44.84 207 LEU A CA 1
ATOM 1756 C C . LEU A 1 207 ? 47.183 -17.222 -78.113 1.00 44.84 207 LEU A C 1
ATOM 1758 O O . LEU A 1 207 ? 47.430 -18.412 -78.263 1.00 44.84 207 LEU A O 1
ATOM 1762 N N . LYS A 1 208 ? 47.711 -16.523 -77.094 1.00 44.53 208 LYS A N 1
ATOM 1763 C CA . LYS A 1 208 ? 48.596 -17.114 -76.062 1.00 44.53 208 LYS A CA 1
ATOM 1764 C C . LYS A 1 208 ? 47.859 -17.595 -74.797 1.00 44.53 208 LYS A C 1
ATOM 1766 O O . LYS A 1 208 ? 48.436 -18.312 -73.987 1.00 44.53 208 LYS A O 1
ATOM 1771 N N . LYS A 1 209 ? 46.580 -17.239 -74.614 1.00 38.97 209 LYS A N 1
ATOM 1772 C CA . LYS A 1 209 ? 45.770 -17.556 -73.414 1.00 38.97 209 LYS A CA 1
ATOM 1773 C C . LYS A 1 209 ? 45.242 -18.999 -73.337 1.00 38.97 209 LYS A C 1
ATOM 1775 O O . LYS A 1 209 ? 44.602 -19.336 -72.342 1.00 38.97 209 LYS A O 1
ATOM 1780 N N . MET A 1 210 ? 45.488 -19.846 -74.341 1.00 41.25 210 MET A N 1
ATOM 1781 C CA . MET A 1 210 ? 45.035 -21.246 -74.324 1.00 41.25 210 MET A CA 1
ATOM 1782 C C . MET A 1 210 ? 45.853 -22.153 -73.387 1.00 41.25 210 MET A C 1
ATOM 1784 O O . MET A 1 210 ? 45.294 -23.119 -72.879 1.00 41.25 210 MET A O 1
ATOM 1788 N N . GLU A 1 211 ? 47.105 -21.819 -73.053 1.00 45.41 211 GLU A N 1
ATOM 1789 C CA . GLU A 1 211 ? 47.938 -22.666 -72.173 1.00 45.41 211 GLU A CA 1
ATOM 1790 C C . GLU A 1 211 ? 47.835 -22.307 -70.677 1.00 45.41 211 GLU A C 1
ATOM 1792 O O . GLU A 1 211 ? 47.955 -23.178 -69.820 1.00 45.41 211 GLU A O 1
ATOM 1797 N N . HIS A 1 212 ? 47.500 -21.058 -70.332 1.00 42.19 212 HIS A N 1
ATOM 1798 C CA . HIS A 1 212 ? 47.408 -20.593 -68.934 1.00 42.19 212 HIS A CA 1
ATOM 1799 C C . HIS A 1 212 ? 46.031 -20.810 -68.272 1.00 42.19 212 HIS A C 1
ATOM 1801 O O . HIS A 1 212 ? 45.888 -20.627 -67.060 1.00 42.19 212 HIS A O 1
ATOM 1807 N N . ARG A 1 213 ? 45.011 -21.194 -69.055 1.00 38.19 213 ARG A N 1
ATOM 1808 C CA . ARG A 1 213 ? 43.621 -21.363 -68.589 1.00 38.19 213 ARG A CA 1
ATOM 1809 C C . ARG A 1 213 ? 43.481 -22.483 -67.551 1.00 38.19 213 ARG A C 1
ATOM 1811 O O . ARG A 1 213 ? 42.782 -22.311 -66.564 1.00 38.19 213 ARG A O 1
ATOM 1818 N N . ARG A 1 214 ? 44.246 -23.572 -67.695 1.00 46.09 214 ARG A N 1
ATOM 1819 C CA . ARG A 1 214 ? 44.191 -24.729 -66.780 1.00 46.09 214 ARG A CA 1
ATOM 1820 C C . ARG A 1 214 ? 44.705 -24.441 -65.362 1.00 46.09 214 ARG A C 1
ATOM 1822 O O . ARG A 1 214 ? 44.248 -25.079 -64.424 1.00 46.09 214 ARG A O 1
ATOM 1829 N N . TYR A 1 215 ? 45.627 -23.491 -65.191 1.00 41.75 215 TYR A N 1
ATOM 1830 C CA . TYR A 1 215 ? 46.209 -23.174 -63.878 1.00 41.75 215 TYR A CA 1
ATOM 1831 C C . TYR A 1 215 ? 45.335 -22.203 -63.070 1.00 41.75 215 TYR A C 1
ATOM 1833 O O . TYR A 1 215 ? 45.181 -22.354 -61.862 1.00 41.75 215 TYR A O 1
ATOM 1841 N N . VAL A 1 216 ? 44.708 -21.234 -63.745 1.00 38.62 216 VAL A N 1
ATOM 1842 C CA . VAL A 1 216 ? 43.806 -20.264 -63.103 1.00 38.62 216 VAL A CA 1
ATOM 1843 C C . VAL A 1 216 ? 42.458 -20.901 -62.764 1.00 38.62 216 VAL A C 1
ATOM 1845 O O . VAL A 1 216 ? 41.949 -20.648 -61.676 1.00 38.62 216 VAL A O 1
ATOM 1848 N N . ASP A 1 217 ? 41.934 -21.788 -63.617 1.00 40.56 217 ASP A N 1
ATOM 1849 C CA . ASP A 1 217 ? 40.716 -22.549 -63.304 1.00 40.56 217 ASP A CA 1
ATOM 1850 C C . ASP A 1 217 ? 40.918 -23.437 -62.056 1.00 40.56 217 ASP A C 1
ATOM 1852 O O . ASP A 1 217 ? 40.024 -23.538 -61.222 1.00 40.56 217 ASP A O 1
ATOM 1856 N N . TRP A 1 218 ? 42.119 -23.992 -61.838 1.00 44.97 218 TRP A N 1
ATOM 1857 C CA . TRP A 1 218 ? 42.435 -24.784 -60.639 1.00 44.97 218 TRP A CA 1
ATOM 1858 C C . TRP A 1 218 ? 42.488 -23.948 -59.344 1.00 44.97 218 TRP A C 1
ATOM 1860 O O . TRP A 1 218 ? 41.904 -24.342 -58.335 1.00 44.97 218 TRP A O 1
ATOM 1870 N N . VAL A 1 219 ? 43.134 -22.774 -59.365 1.00 38.53 219 VAL A N 1
ATOM 1871 C CA . VAL A 1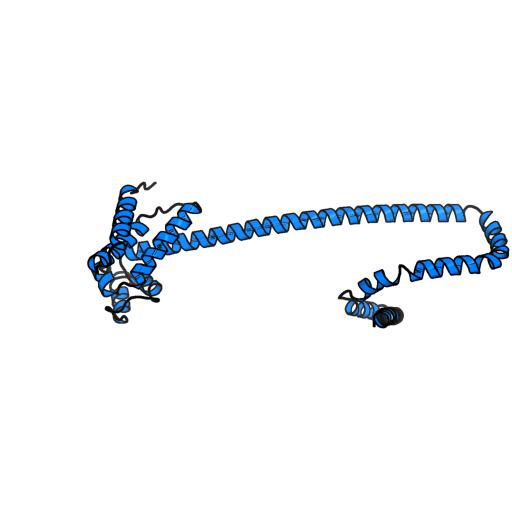 219 ? 43.215 -21.874 -58.192 1.00 38.53 219 VAL A CA 1
ATOM 1872 C C . VAL A 1 219 ? 41.854 -21.246 -57.869 1.00 38.53 219 VAL A C 1
ATOM 1874 O O . VAL A 1 219 ? 41.487 -21.135 -56.701 1.00 38.53 219 VAL A O 1
ATOM 1877 N N . TYR A 1 220 ? 41.073 -20.881 -58.890 1.00 37.59 220 TYR A N 1
ATOM 1878 C CA . TYR A 1 220 ? 39.749 -20.277 -58.721 1.00 37.59 220 TYR A CA 1
ATOM 1879 C C . TYR A 1 220 ? 38.710 -21.295 -58.220 1.00 37.59 220 TYR A C 1
ATOM 1881 O O . TYR A 1 220 ? 37.898 -20.962 -57.360 1.00 37.59 220 TYR A O 1
ATOM 1889 N N . CYS A 1 221 ? 38.775 -22.557 -58.668 1.00 40.62 221 CYS A N 1
ATOM 1890 C CA . CYS A 1 221 ? 37.938 -23.632 -58.124 1.00 40.62 221 CYS A CA 1
ATOM 1891 C C . CYS A 1 221 ? 38.272 -23.972 -56.663 1.00 40.62 221 CYS A C 1
ATOM 1893 O O . CYS A 1 221 ? 37.355 -24.288 -55.911 1.00 40.62 221 CYS A O 1
ATOM 1895 N N . LYS A 1 222 ? 39.542 -23.869 -56.246 1.00 41.53 222 LYS A N 1
ATOM 1896 C CA . LYS A 1 222 ? 39.973 -24.146 -54.865 1.00 41.53 222 LYS A CA 1
ATOM 1897 C C . LYS A 1 222 ? 39.666 -23.000 -53.890 1.00 41.53 222 LYS A C 1
ATOM 1899 O O . LYS A 1 222 ? 39.281 -23.241 -52.760 1.00 41.53 222 LYS A O 1
ATOM 1904 N N . PHE A 1 223 ? 39.749 -21.748 -54.341 1.00 39.38 223 PHE A N 1
ATOM 1905 C CA . PHE A 1 223 ? 39.358 -20.584 -53.533 1.00 39.38 223 PHE A CA 1
ATOM 1906 C C . PHE A 1 223 ? 37.831 -20.472 -53.349 1.00 39.38 223 PHE A C 1
ATOM 1908 O O . PHE A 1 223 ? 37.357 -19.995 -52.322 1.00 39.38 223 PHE A O 1
ATOM 1915 N N . LEU A 1 224 ? 37.046 -20.933 -54.331 1.00 39.41 224 LEU A N 1
ATOM 1916 C CA . LEU A 1 224 ? 35.582 -20.939 -54.262 1.00 39.41 224 LEU A CA 1
ATOM 1917 C C . LEU A 1 224 ? 34.986 -22.145 -53.519 1.00 39.41 224 LEU A C 1
ATOM 1919 O O . LEU A 1 224 ? 33.819 -22.058 -53.146 1.00 39.41 224 LEU A O 1
ATOM 1923 N N . SER A 1 225 ? 35.719 -23.246 -53.308 1.00 45.34 225 SER A N 1
ATOM 1924 C CA . SER A 1 225 ? 35.236 -24.346 -52.454 1.00 45.34 225 SER A CA 1
ATOM 1925 C C . SER A 1 225 ? 35.294 -23.988 -50.972 1.00 45.34 225 SER A C 1
ATOM 1927 O O . SER A 1 225 ? 34.381 -24.338 -50.238 1.00 45.34 225 SER A O 1
ATOM 1929 N N . ASP A 1 226 ? 36.311 -23.231 -50.559 1.00 44.28 226 ASP A N 1
ATOM 1930 C CA . ASP A 1 226 ? 36.660 -23.086 -49.140 1.00 44.28 226 ASP A CA 1
ATOM 1931 C C . ASP A 1 226 ? 35.906 -21.947 -48.420 1.00 44.28 226 ASP A C 1
ATOM 1933 O O . ASP A 1 226 ? 35.895 -21.910 -47.198 1.00 44.28 226 ASP A O 1
ATOM 1937 N N . TYR A 1 227 ? 35.262 -21.023 -49.147 1.00 46.62 227 TYR A N 1
ATOM 1938 C CA . TYR A 1 227 ? 34.577 -19.848 -48.562 1.00 46.62 227 TYR A CA 1
ATOM 1939 C C . TYR A 1 227 ? 33.100 -19.699 -48.949 1.00 46.62 227 TYR A C 1
ATOM 1941 O O . TYR A 1 227 ? 32.422 -18.767 -48.514 1.00 46.62 227 TYR A O 1
ATOM 1949 N N . LYS A 1 228 ? 32.591 -20.586 -49.809 1.00 49.19 228 LYS A N 1
ATOM 1950 C CA . LYS A 1 228 ? 31.238 -20.479 -50.364 1.00 49.19 228 LYS A CA 1
ATOM 1951 C C . LYS A 1 228 ? 30.210 -21.291 -49.576 1.00 49.19 228 LYS A C 1
ATOM 1953 O O . LYS A 1 228 ? 29.032 -20.970 -49.659 1.00 49.19 228 LYS A O 1
ATOM 1958 N N . GLU A 1 229 ? 30.621 -22.313 -48.829 1.00 46.47 229 GLU A N 1
ATOM 1959 C CA . GLU A 1 229 ? 29.679 -23.167 -48.093 1.00 46.47 229 GLU A CA 1
ATOM 1960 C C . GLU A 1 229 ? 29.205 -22.502 -46.787 1.00 46.47 229 GLU A C 1
ATOM 1962 O O . GLU A 1 229 ? 27.998 -22.416 -46.586 1.00 46.47 229 GLU A O 1
ATOM 1967 N N . ASP A 1 230 ? 30.084 -21.864 -46.008 1.00 46.34 230 ASP A N 1
ATOM 1968 C CA . ASP A 1 230 ? 29.704 -21.260 -44.715 1.00 46.34 230 ASP A CA 1
ATOM 1969 C C . ASP A 1 230 ? 28.741 -20.060 -44.839 1.00 46.34 230 ASP A C 1
ATOM 1971 O O . ASP A 1 230 ? 27.775 -19.947 -44.088 1.00 46.34 230 ASP A O 1
ATOM 1975 N N . LEU A 1 231 ? 28.934 -19.195 -45.842 1.00 48.00 231 LEU A N 1
ATOM 1976 C CA . LEU A 1 231 ? 28.070 -18.026 -46.086 1.00 48.00 231 LEU A CA 1
ATOM 1977 C C . LEU A 1 231 ? 26.714 -18.379 -46.717 1.00 48.00 231 LEU A C 1
ATOM 1979 O O . LEU A 1 231 ? 25.772 -17.594 -46.632 1.00 48.00 231 LEU A O 1
ATOM 1983 N N . LEU A 1 232 ? 26.601 -19.530 -47.388 1.00 45.53 232 LEU A N 1
ATOM 1984 C CA . LEU A 1 232 ? 25.367 -19.931 -48.073 1.00 45.53 232 LEU A CA 1
ATOM 1985 C C . LEU A 1 232 ? 24.422 -20.736 -47.178 1.00 45.53 232 LEU A C 1
ATOM 1987 O O . LEU A 1 232 ? 23.212 -20.694 -47.405 1.00 45.53 232 LEU A O 1
ATOM 1991 N N . VAL A 1 233 ? 24.948 -21.421 -46.159 1.00 50.12 233 VAL A N 1
ATOM 1992 C CA . VAL A 1 233 ? 24.142 -22.109 -45.138 1.00 50.12 233 VAL A CA 1
ATOM 1993 C C . VAL A 1 233 ? 23.357 -21.097 -44.306 1.00 50.12 233 VAL A C 1
ATOM 1995 O O . VAL A 1 233 ? 22.148 -21.243 -44.155 1.00 50.12 233 VAL A O 1
ATOM 1998 N N . GLU A 1 234 ? 24.013 -20.023 -43.863 1.00 50.97 234 GLU A N 1
ATOM 1999 C CA . GLU A 1 234 ? 23.396 -18.959 -43.062 1.00 50.97 234 GLU A CA 1
ATOM 2000 C C . GLU A 1 234 ? 22.337 -18.170 -43.857 1.00 50.97 234 GLU A C 1
ATOM 2002 O O . GLU A 1 234 ? 21.306 -17.773 -43.316 1.00 50.97 234 GLU A O 1
ATOM 2007 N N . TYR A 1 235 ? 22.536 -18.018 -45.173 1.00 49.47 235 TYR A N 1
ATOM 2008 C CA . TYR A 1 235 ? 21.597 -17.329 -46.064 1.00 49.47 235 TYR A CA 1
ATOM 2009 C C . TYR A 1 235 ? 20.367 -18.174 -46.426 1.00 49.47 235 TYR A C 1
ATOM 2011 O O . TYR A 1 235 ? 19.291 -17.620 -46.636 1.00 49.47 235 TYR A O 1
ATOM 2019 N N . ALA A 1 236 ? 20.495 -19.504 -46.505 1.00 50.97 236 ALA A N 1
ATOM 2020 C CA . ALA A 1 236 ? 19.395 -20.416 -46.845 1.00 50.97 236 ALA A CA 1
ATOM 2021 C C . ALA A 1 236 ? 18.422 -20.676 -45.675 1.00 50.97 236 ALA A C 1
ATOM 2023 O O . ALA A 1 236 ? 17.304 -21.136 -45.912 1.00 50.97 236 ALA A O 1
ATOM 2024 N N . SER A 1 237 ? 18.830 -20.370 -44.438 1.00 52.78 237 SER A N 1
ATOM 2025 C CA . SER A 1 237 ? 18.037 -20.516 -43.207 1.00 52.78 237 SER A CA 1
ATOM 2026 C C . SER A 1 237 ? 17.259 -19.260 -42.782 1.00 52.78 237 SER A C 1
ATOM 2028 O O . SER A 1 237 ? 16.617 -19.274 -41.736 1.00 52.78 237 SER A O 1
ATOM 2030 N N . ILE A 1 238 ? 17.318 -18.171 -43.555 1.00 57.44 238 ILE A N 1
ATOM 2031 C CA . ILE A 1 238 ? 16.650 -16.898 -43.230 1.00 57.44 238 ILE A CA 1
ATOM 2032 C C . ILE A 1 238 ? 15.122 -17.039 -43.397 1.00 57.44 238 ILE A C 1
ATOM 2034 O O . ILE A 1 238 ? 14.645 -17.470 -44.447 1.00 57.44 238 ILE A O 1
ATOM 2038 N N . GLU A 1 239 ? 14.336 -16.654 -42.386 1.00 51.03 239 GLU A N 1
ATOM 2039 C CA . GLU A 1 239 ? 12.874 -16.526 -42.515 1.00 51.03 239 GLU A CA 1
ATOM 2040 C C . GLU A 1 239 ? 12.520 -15.495 -43.604 1.00 51.03 239 GLU A C 1
ATOM 2042 O O . GLU A 1 239 ? 13.052 -14.386 -43.610 1.00 51.03 239 GLU A O 1
ATOM 2047 N N . GLY A 1 240 ? 11.632 -15.857 -44.540 1.00 60.78 240 GLY A N 1
ATOM 2048 C CA . GLY A 1 240 ? 11.173 -14.968 -45.624 1.00 60.78 240 GLY A CA 1
ATOM 2049 C C . GLY A 1 240 ? 11.539 -15.403 -47.051 1.00 60.78 240 GLY A C 1
ATOM 2050 O O . GLY A 1 240 ? 11.128 -14.756 -48.014 1.00 60.78 240 GLY A O 1
ATOM 2051 N N . TRP A 1 241 ? 12.258 -16.519 -47.232 1.00 70.44 241 TRP A N 1
ATOM 2052 C CA . TRP A 1 241 ? 12.528 -17.074 -48.570 1.00 70.44 241 TRP A CA 1
ATOM 2053 C C . TRP A 1 241 ? 11.257 -17.418 -49.349 1.00 70.44 241 TRP A C 1
ATOM 2055 O O . TRP A 1 241 ? 11.211 -17.209 -50.558 1.00 70.44 241 TRP A O 1
ATOM 2065 N N . ASP A 1 242 ? 10.236 -17.943 -48.675 1.00 73.44 242 ASP A N 1
ATOM 2066 C CA . ASP A 1 242 ? 8.983 -18.329 -49.325 1.00 73.44 242 ASP A CA 1
ATOM 2067 C C . ASP A 1 242 ? 8.213 -17.097 -49.833 1.00 73.44 242 ASP A C 1
ATOM 2069 O O . ASP A 1 242 ? 7.809 -17.075 -50.995 1.00 73.44 242 ASP A O 1
ATOM 2073 N N . GLU A 1 243 ? 8.147 -16.017 -49.045 1.00 73.62 243 GLU A N 1
ATOM 2074 C CA . GLU A 1 243 ? 7.591 -14.724 -49.483 1.00 73.62 243 GLU A CA 1
ATOM 2075 C C . GLU A 1 243 ? 8.383 -14.109 -50.647 1.00 73.62 243 GLU A C 1
ATOM 2077 O O . GLU A 1 243 ? 7.793 -13.624 -51.614 1.00 73.62 243 GLU A O 1
ATOM 2082 N N . TYR A 1 244 ? 9.719 -14.172 -50.615 1.00 72.19 244 TYR A N 1
ATOM 2083 C CA . TYR A 1 244 ? 10.561 -13.696 -51.718 1.00 72.19 244 TYR A CA 1
ATOM 2084 C C . TYR A 1 244 ? 10.302 -14.463 -53.022 1.00 72.19 244 TYR A C 1
ATOM 2086 O O . TYR A 1 244 ? 10.208 -13.852 -54.087 1.00 72.19 244 TYR A O 1
ATOM 2094 N N . ILE A 1 245 ? 10.169 -15.792 -52.955 1.00 76.12 245 ILE A N 1
ATOM 2095 C CA . ILE A 1 245 ? 9.866 -16.627 -54.124 1.00 76.12 245 ILE A CA 1
ATOM 2096 C C . ILE A 1 245 ? 8.460 -16.339 -54.657 1.00 76.12 245 ILE A C 1
ATOM 2098 O O . ILE A 1 245 ? 8.285 -16.273 -55.876 1.00 76.12 245 ILE A O 1
ATOM 2102 N N . GLU A 1 246 ? 7.474 -16.133 -53.783 1.00 72.44 246 GLU A N 1
ATOM 2103 C CA . GLU A 1 246 ? 6.115 -15.769 -54.190 1.00 72.44 246 GLU A CA 1
ATOM 2104 C C . GLU A 1 246 ? 6.066 -14.412 -54.898 1.00 72.44 246 GLU A C 1
ATOM 2106 O O . GLU A 1 246 ? 5.459 -14.298 -55.967 1.00 72.44 246 GLU A O 1
ATOM 2111 N N . GLU A 1 247 ? 6.752 -13.398 -54.369 1.00 68.75 247 GLU A N 1
ATOM 2112 C CA . GLU A 1 247 ? 6.866 -12.091 -55.023 1.00 68.75 247 GLU A CA 1
ATOM 2113 C C . GLU A 1 247 ? 7.628 -12.181 -56.354 1.00 68.75 247 GLU A C 1
ATOM 2115 O O . GLU A 1 247 ? 7.197 -11.614 -57.363 1.00 68.75 247 GLU A O 1
ATOM 2120 N N . LEU A 1 248 ? 8.708 -12.969 -56.420 1.00 65.81 248 LEU A N 1
ATOM 2121 C CA . LEU A 1 248 ? 9.422 -13.194 -57.678 1.00 65.81 248 LEU A CA 1
ATOM 2122 C C . LEU A 1 248 ? 8.547 -13.901 -58.712 1.00 65.81 248 LEU A C 1
ATOM 2124 O O . LEU A 1 248 ? 8.607 -13.562 -59.889 1.00 65.81 248 LEU A O 1
ATOM 2128 N N . ALA A 1 249 ? 7.725 -14.865 -58.297 1.00 77.75 249 ALA A N 1
ATOM 2129 C CA . ALA A 1 249 ? 6.859 -15.624 -59.194 1.00 77.75 249 ALA A CA 1
ATOM 2130 C C . ALA A 1 249 ? 5.735 -14.769 -59.797 1.00 77.75 249 ALA A C 1
ATOM 2132 O O . ALA A 1 249 ? 5.288 -15.059 -60.913 1.00 77.75 249 ALA A O 1
ATOM 2133 N N . LYS A 1 250 ? 5.306 -13.709 -59.096 1.00 81.50 250 LYS A N 1
ATOM 2134 C CA . LYS A 1 250 ? 4.387 -12.691 -59.631 1.00 81.50 250 LYS A CA 1
ATOM 2135 C C . LYS A 1 250 ? 5.041 -11.865 -60.743 1.00 81.50 250 LYS A C 1
ATOM 2137 O O . LYS A 1 250 ? 4.350 -11.469 -61.679 1.00 81.50 250 LYS A O 1
ATOM 2142 N N . ALA A 1 251 ? 6.353 -11.633 -60.663 1.00 73.75 251 ALA A N 1
ATOM 2143 C CA . ALA A 1 251 ? 7.102 -10.815 -61.616 1.00 73.75 251 ALA A CA 1
ATOM 2144 C C . ALA A 1 251 ? 7.710 -11.614 -62.789 1.00 73.75 251 ALA A C 1
ATOM 2146 O O . ALA A 1 251 ? 7.643 -11.175 -63.935 1.00 73.75 251 ALA A O 1
ATOM 2147 N N . ASP A 1 252 ? 8.318 -12.772 -62.520 1.00 83.94 252 ASP A N 1
ATOM 2148 C CA . ASP A 1 252 ? 9.023 -13.615 -63.491 1.00 83.94 252 ASP A CA 1
ATOM 2149 C C . ASP A 1 252 ? 9.138 -15.067 -62.984 1.00 83.94 252 ASP A C 1
ATOM 2151 O O . ASP A 1 252 ? 9.981 -15.417 -62.150 1.00 83.94 252 ASP A O 1
ATOM 2155 N N . ARG A 1 253 ? 8.310 -15.955 -63.547 1.00 73.00 253 ARG A N 1
ATOM 2156 C CA . ARG A 1 253 ? 8.299 -17.384 -63.190 1.00 73.00 253 ARG A CA 1
ATOM 2157 C C . ARG A 1 253 ? 9.600 -18.116 -63.531 1.00 73.00 253 ARG A C 1
ATOM 2159 O O . ARG A 1 253 ? 9.922 -19.097 -62.864 1.00 73.00 253 ARG A O 1
ATOM 2166 N N . GLY A 1 254 ? 10.340 -17.681 -64.552 1.00 76.12 254 GLY A N 1
ATOM 2167 C CA . GLY A 1 254 ? 11.605 -18.310 -64.939 1.00 76.12 254 GLY A CA 1
ATOM 2168 C C . GLY A 1 254 ? 12.667 -18.109 -63.862 1.00 76.12 254 GLY A C 1
ATOM 2169 O O . GLY A 1 254 ? 13.307 -19.067 -63.428 1.00 76.12 254 GLY A O 1
ATOM 2170 N N . LYS A 1 255 ? 12.768 -16.878 -63.357 1.00 61.06 255 LYS A N 1
ATOM 2171 C CA . LYS A 1 255 ? 13.687 -16.528 -62.266 1.00 61.06 255 LYS A CA 1
ATOM 2172 C C . LYS A 1 255 ? 13.277 -17.137 -60.931 1.00 61.06 255 LYS A C 1
ATOM 2174 O O . LYS A 1 255 ? 14.146 -17.560 -60.174 1.00 61.06 255 LYS A O 1
ATOM 2179 N N . ALA A 1 256 ? 11.975 -17.247 -60.662 1.00 65.44 256 ALA A N 1
ATOM 2180 C CA . ALA A 1 256 ? 11.480 -17.925 -59.465 1.00 65.44 256 ALA A CA 1
ATOM 2181 C C . ALA A 1 256 ? 11.897 -19.407 -59.441 1.00 65.44 256 ALA A C 1
ATOM 2183 O O . ALA A 1 256 ? 12.419 -19.892 -58.440 1.00 65.44 256 ALA A O 1
ATOM 2184 N N . ASN A 1 257 ? 11.765 -20.115 -60.567 1.00 69.19 257 ASN A N 1
ATOM 2185 C CA . ASN A 1 257 ? 12.190 -21.515 -60.676 1.00 69.19 257 ASN A CA 1
ATOM 2186 C C . ASN A 1 257 ? 13.710 -21.687 -60.544 1.00 69.19 257 ASN A C 1
ATOM 2188 O O . ASN A 1 257 ? 14.177 -22.658 -59.945 1.00 69.19 257 ASN A O 1
ATOM 2192 N N . GLU A 1 258 ? 14.492 -20.743 -61.069 1.00 66.06 258 GLU A N 1
ATOM 2193 C CA . GLU A 1 258 ? 15.944 -20.740 -60.895 1.00 66.06 258 GLU A CA 1
ATOM 2194 C C . GLU A 1 258 ? 16.329 -20.542 -59.420 1.00 66.06 258 GLU A C 1
ATOM 2196 O O . GLU A 1 258 ? 17.155 -21.295 -58.896 1.00 66.06 258 GLU A O 1
ATOM 2201 N N . ALA A 1 259 ? 15.667 -19.613 -58.723 1.00 65.19 259 ALA A N 1
ATOM 2202 C CA . ALA A 1 259 ? 15.869 -19.346 -57.301 1.00 65.19 259 ALA A CA 1
ATOM 2203 C C . ALA A 1 259 ? 15.453 -20.532 -56.404 1.00 65.19 259 ALA A C 1
ATOM 2205 O O . ALA A 1 259 ? 16.204 -20.901 -55.499 1.00 65.19 259 ALA A O 1
ATOM 2206 N N . ILE A 1 260 ? 14.336 -21.207 -56.706 1.00 74.06 260 ILE A N 1
ATOM 2207 C CA . ILE A 1 260 ? 13.927 -22.465 -56.048 1.00 74.06 260 ILE A CA 1
ATOM 2208 C C . ILE A 1 260 ? 14.993 -23.550 -56.256 1.00 74.06 260 ILE A C 1
ATOM 2210 O O . ILE A 1 260 ? 15.390 -24.238 -55.314 1.00 74.06 260 ILE A O 1
ATOM 2214 N N . GLY A 1 261 ? 15.509 -23.687 -57.482 1.00 70.75 261 GLY A N 1
ATOM 2215 C CA . GLY A 1 261 ? 16.576 -24.636 -57.794 1.00 70.75 261 GLY A CA 1
ATOM 2216 C C . GLY A 1 261 ? 17.874 -24.343 -57.037 1.00 70.75 261 GLY A C 1
ATOM 2217 O O . GLY A 1 261 ? 18.566 -25.274 -56.627 1.00 70.75 261 GLY A O 1
ATOM 2218 N N . VAL A 1 262 ? 18.207 -23.066 -56.828 1.00 65.12 262 VAL A N 1
ATOM 2219 C CA . VAL A 1 262 ? 19.352 -22.651 -56.007 1.00 65.12 262 VAL A CA 1
ATOM 2220 C C . VAL A 1 262 ? 19.117 -23.012 -54.540 1.00 65.12 262 VAL A C 1
ATOM 2222 O O . VAL A 1 262 ? 19.951 -23.719 -53.983 1.00 65.12 262 VAL A O 1
ATOM 2225 N N . ARG A 1 263 ? 17.976 -22.639 -53.943 1.00 71.31 263 ARG A N 1
ATOM 2226 C CA . ARG A 1 263 ? 17.633 -22.965 -52.544 1.00 71.31 263 ARG A CA 1
ATOM 2227 C C . ARG A 1 263 ? 17.700 -24.469 -52.268 1.00 71.31 263 ARG A C 1
ATOM 2229 O O . ARG A 1 263 ? 18.366 -24.889 -51.328 1.00 71.31 263 ARG A O 1
ATOM 2236 N N . ASN A 1 264 ? 17.097 -25.292 -53.125 1.00 69.94 264 ASN A N 1
ATOM 2237 C CA . ASN A 1 264 ? 17.067 -26.747 -52.935 1.00 69.94 264 ASN A CA 1
ATOM 2238 C C . ASN A 1 264 ? 18.456 -27.392 -53.058 1.00 69.94 264 ASN A C 1
ATOM 2240 O O . ASN A 1 264 ? 18.758 -28.347 -52.347 1.00 69.94 264 ASN A O 1
ATOM 2244 N N . ARG A 1 265 ? 19.331 -26.865 -53.925 1.00 65.62 265 ARG A N 1
ATOM 2245 C CA . ARG A 1 265 ? 20.730 -27.323 -54.011 1.00 65.62 265 ARG A CA 1
ATOM 2246 C C . ARG A 1 265 ? 21.555 -26.935 -52.785 1.00 65.62 265 ARG A C 1
ATOM 2248 O O . ARG A 1 265 ? 22.502 -27.648 -52.471 1.00 65.62 265 ARG A O 1
ATOM 2255 N N . LEU A 1 266 ? 21.220 -25.824 -52.129 1.00 57.31 266 LEU A N 1
ATOM 2256 C CA . LEU A 1 266 ? 21.881 -25.381 -50.902 1.00 57.31 266 LEU A CA 1
ATOM 2257 C C . LEU A 1 266 ? 21.405 -26.189 -49.688 1.00 57.31 266 LEU A C 1
ATOM 2259 O O . LEU A 1 266 ? 22.237 -26.668 -48.931 1.00 57.31 266 LEU A O 1
ATOM 2263 N N . LEU A 1 267 ? 20.098 -26.441 -49.559 1.00 61.09 267 LEU A N 1
ATOM 2264 C CA . LEU A 1 267 ? 19.534 -27.240 -48.461 1.00 61.09 267 LEU A CA 1
ATOM 2265 C C . LEU A 1 267 ? 19.937 -28.725 -48.522 1.00 61.09 267 LEU A C 1
ATOM 2267 O O . LEU A 1 267 ? 20.234 -29.317 -47.489 1.00 61.09 267 LEU A O 1
ATOM 2271 N N . ASN A 1 268 ? 20.025 -29.317 -49.720 1.00 60.25 268 ASN A N 1
ATOM 2272 C CA . ASN A 1 268 ? 20.450 -30.716 -49.901 1.00 60.25 268 ASN A CA 1
ATOM 2273 C C . ASN A 1 268 ? 21.949 -30.960 -49.657 1.00 60.25 268 ASN A C 1
ATOM 2275 O O . ASN A 1 268 ? 22.387 -32.103 -49.712 1.00 60.25 268 ASN A O 1
ATOM 2279 N N . LYS A 1 269 ? 22.749 -29.912 -49.437 1.00 54.44 269 LYS A N 1
ATOM 2280 C CA . LYS A 1 269 ? 24.158 -30.039 -49.039 1.00 54.44 269 LYS A CA 1
ATOM 2281 C C . LYS A 1 269 ? 24.363 -29.983 -47.517 1.00 54.44 269 LYS A C 1
ATOM 2283 O O . LYS A 1 269 ? 25.485 -30.190 -47.071 1.00 54.44 269 LYS A O 1
ATOM 2288 N N . CYS A 1 270 ? 23.306 -29.718 -46.744 1.00 48.44 270 CYS A N 1
ATOM 2289 C CA . CYS A 1 270 ? 23.344 -29.611 -45.280 1.00 48.44 270 CYS A CA 1
ATOM 2290 C C . CYS A 1 270 ? 22.883 -30.881 -44.536 1.00 48.44 270 CYS A C 1
ATOM 2292 O O . CYS A 1 270 ? 22.906 -30.881 -43.307 1.00 48.44 270 CYS A O 1
ATOM 2294 N N . TYR A 1 271 ? 22.466 -31.935 -45.251 1.00 41.94 271 TYR A N 1
ATOM 2295 C CA . TYR A 1 271 ? 22.057 -33.237 -44.703 1.00 41.94 271 TYR A CA 1
ATOM 2296 C C . TYR A 1 271 ? 22.850 -34.378 -45.336 1.00 41.94 271 TYR A C 1
ATOM 2298 O O . TYR A 1 271 ? 23.074 -34.319 -46.567 1.00 41.94 271 TYR A O 1
#

Radius of gyration: 41.59 Å; Cα contacts (8 Å, |Δi|>4): 180; chains: 1; bounding box: 77×57×108 Å

Sequence (271 aa):
MIRRDTDKHLLYVKMYESAKESNDKDHFLKGVFNGVRAVDTLLYENTYTKEQLETGCKLSDEVQELLKQATPRQIMQLFPIHKEYDGEKWSQKDYFSTMKYLKGLELDKSIGDNLEEFLWHYYHWDIMQFYIIYDTYHREREYQEYQNKAERFHKEIKAKAKEINHIGELVMNGLEIIKDSDRRIAAIKEKIQSKSSIVNFIERIKLKKMEHRRYVDWVYCKFLSDYKEDLLVEYASIEGWDEYIEELAKADRGKANEAIGVRNRLLNKCY

Organism: Cellulosilyticum lentocellum (strain ATCC 49066 / DSM 5427 / NCIMB 11756 / RHM5) (NCBI:txid642492)

Mean predicted aligned error: 16.53 Å

Solvent-accessible surface area (backbone atoms only — not comparable to full-atom values): 14941 Å² total; per-residue (Å²): 135,86,90,78,54,71,69,57,24,54,48,22,44,52,50,17,55,64,17,66,78,44,94,47,71,72,30,47,56,46,20,46,53,24,30,44,52,25,50,60,48,54,81,90,62,100,70,76,53,72,67,56,32,53,51,49,38,52,54,39,53,56,39,48,59,46,51,21,62,35,23,55,52,56,48,44,71,77,50,60,68,44,90,46,81,62,16,78,84,71,80,44,80,18,33,64,58,22,52,58,54,54,72,78,50,68,46,85,40,54,42,40,92,51,37,66,64,46,45,68,52,44,40,28,70,65,52,42,44,28,50,53,50,44,53,48,34,48,50,51,48,53,49,50,53,51,50,53,51,49,53,51,51,50,52,53,52,56,51,52,52,51,55,52,51,52,53,50,52,52,51,54,54,52,52,52,54,50,54,52,49,52,52,52,51,51,54,50,53,52,58,55,68,71,37,76,67,50,62,62,48,51,58,60,44,60,75,64,48,75,75,57,47,68,60,53,54,52,52,53,54,55,58,51,60,77,62,49,58,73,63,46,55,65,62,72,69,49,91,58,57,68,60,52,42,52,57,34,42,77,75,37,55,70,60,26,53,52,51,50,54,49,51,54,60,55,56,63,71,76,109

pLDDT: mean 78.63, std 19.09, range [32.53, 98.31]

Secondary structure (DSSP, 8-state):
-----HHHHHHHHHHHHHHHT--SHHHHHHHHHHHHHHHHTS---SS--HHHHHHHHHHHHHHHHHHHHS-HHHHHHHSPPP----HHHHT---HHHHHHHHTTS-TTS--GGGHHHHHHH---HHHHHHHHHHHHHHHHHHHHHHHHHHHHHHHHHHHHHHHHHHHHHHHHHHHHHHHHHHHHHHHHHHHHHT-HHHHHHHHHHHHHTTTTHHHHHHHHHHHHHHTHHHHHHHHHT-TTHHHHHHHHHHH-HHHHHHHHHHHHHHHTT--

Foldseek 3Di:
DDDDDVPLLVVLVVQLVVLVVDPDPVSLLSNLLSLLSNLLPLDDDPDDDPVSLVVSLVSLVVSLVSLQQDFQLSCCVNFPADQDDCCVVVVHAHPVQLVVVCVPDPRRGGCHPVSLVNLVRGHGPSSVSSSVSNVVSVVSNVVVVVVVVVVVVVVVVVVVVVVVVVVVVVVVVVVVVVVVVVVVVVVVVVVCVPPPVVVVVVVVVVVVVPVCPVVVVVVVVVVCVPPVLVVLLVVLPDPCLVVVLVVVCVVDVVVSVVSVVVSVVNVVVVD

Nearest PDB structures (foldseek):
  7zf1-assembly1_B  TM=5.654E-01  e=3.543E+00  Homo sapiens
  8ffv-assembly1_D  TM=3.148E-01  e=1.367E+00  Homo sapiens
  5ce3-assembly2_D  TM=2.160E-01  e=9.956E-01  Yersinia enterocolitica